Protein AF-0000000084979112 (afdb_homodimer)

Nearest PDB structures (foldseek):
  5its-assembly2_C  TM=9.505E-01  e=2.080E-19  Corynebacterium glutamicum ATCC 13032
  5zbk-assembly1_A-2  TM=9.595E-01  e=9.771E-19  Pseudomonas aeruginosa PAO1
  5zbj-assembly1_A-2  TM=9.659E-01  e=7.687E-18  Pseudomonas aeruginosa PAO1
  1ydh-assembly1_B  TM=9.372E-01  e=2.616E-17  Arabidopsis thaliana
  3qua-assembly1_B  TM=9.530E-01  e=2.497E-16  Mycolicibacterium smegmatis MC2 155

Organism: Faecalibacterium duncaniae (strain DSM 17677 / JCM 31915 / A2-165) (NCBI:txid411483)

Sequence (358 aa):
MNITVYLGANEGNDPALKQAVQELGRWIGESGNALVYGGSRCGLMGEIAESTLNAGGEVTGVEPEFFVQGELQHEGLTELIVTKDMTERKTKMIALGDAFIAFPGGTGTLEEIAEVMSKVSLRHLDAPCILYNLNGYYDGLKALLGRMIEKGLSSPERQQGIYFVEDLEQIKEILQKSFMNITVYLGANEGNDPALKQAVQELGRWIGESGNALVYGGSRCGLMGEIAESTLNAGGEVTGVEPEFFVQGELQHEGLTELIVTKDMTERKTKMIALGDAFIAFPGGTGTLEEIAEVMSKVSLRHLDAPCILYNLNGYYDGLKALLGRMIEKGLSSPERQQGIYFVEDLEQIKEILQKSF

Secondary structure (DSSP, 8-state):
-EEEEE--SS--S-HHHHHHHHHHHHHHHHTT-EEEE--B-SHHHHHHHHHHHHTT-EEEEEEEHHHHHTT-B-TT-SEEEEESSHHHHHHHHHHH-SEEEE-S--HHHHHHHHHHHHHHHTTS--S-EEEE-GGGTTHHHHHHHHHHHHTTSS-TGGGTTEEEESSHHHHHHHHHHH-/-EEEEE--SS--S-HHHHHHHHHHHHHHHHTT-EEEE--B-SHHHHHHHHHHHHTT-EEEEEEEHHHHHTT-B-TT-SEEEEESSHHHHHHHHHHH-SEEEE-S--HHHHHHHHHHHHHHHTTS--S-EEEE-GGGTTHHHHHHHHHHHHTTSS-TGGGTTEEEESSHHHHHHHHHHH-

InterPro domains:
  IPR005269 Cytokinin riboside 5'-monophosphate phosphoribohydrolase LOG [TIGR00730] (2-177)
  IPR031100 LOG family [PF03641] (45-171)

pLDDT: mean 96.1, std 4.87, range [74.19, 98.94]

Structure (mmCIF, N/CA/C/O backbone):
data_AF-0000000084979112-model_v1
#
loop_
_entity.id
_entity.type
_entity.pdbx_description
1 polymer "Cytokinin riboside 5'-monophosphate phosphoribohydrolase"
#
loop_
_atom_site.group_PDB
_atom_site.id
_atom_site.type_symbol
_atom_site.label_atom_id
_atom_site.label_alt_id
_atom_site.label_comp_id
_atom_site.label_asym_id
_atom_site.label_entity_id
_atom_site.label_seq_id
_atom_site.pdbx_PDB_ins_code
_atom_site.Cartn_x
_atom_site.Cartn_y
_atom_site.Cartn_z
_atom_site.occupancy
_atom_site.B_iso_or_equiv
_atom_site.auth_seq_id
_atom_site.auth_comp_id
_atom_site.auth_asym_id
_atom_site.auth_atom_id
_atom_site.pdbx_PDB_model_num
ATOM 1 N N . MET A 1 1 ? -13.961 15.344 15.141 1 96.25 1 MET A N 1
ATOM 2 C CA . MET A 1 1 ? -13.531 14 14.781 1 96.25 1 MET A CA 1
ATOM 3 C C . MET A 1 1 ? -12.016 13.93 14.633 1 96.25 1 MET A C 1
ATOM 5 O O . MET A 1 1 ? -11.352 14.961 14.492 1 96.25 1 MET A O 1
ATOM 9 N N . ASN A 1 2 ? -11.391 12.688 14.672 1 98.5 2 ASN A N 1
ATOM 10 C CA . ASN A 1 2 ? -9.969 12.469 14.406 1 98.5 2 ASN A CA 1
ATOM 11 C C . ASN A 1 2 ? -9.719 12.195 12.93 1 98.5 2 ASN A C 1
ATOM 13 O O . ASN A 1 2 ? -10.172 11.188 12.391 1 98.5 2 ASN A O 1
ATOM 17 N N . ILE A 1 3 ? -8.969 13.102 12.344 1 98.81 3 ILE A N 1
ATOM 18 C CA . ILE A 1 3 ? -8.625 12.969 10.93 1 98.81 3 ILE A CA 1
ATOM 19 C C . ILE A 1 3 ? -7.176 12.492 10.797 1 98.81 3 ILE A C 1
ATOM 21 O O . ILE A 1 3 ? -6.246 13.219 11.164 1 98.81 3 ILE A O 1
ATOM 25 N N . THR A 1 4 ? -7.012 11.266 10.32 1 98.94 4 THR A N 1
ATOM 26 C CA . THR A 1 4 ? -5.68 10.727 10.086 1 98.94 4 THR A CA 1
ATOM 27 C C . THR A 1 4 ? -5.156 11.148 8.719 1 98.94 4 THR A C 1
ATOM 29 O O . THR A 1 4 ? -5.82 10.93 7.699 1 98.94 4 THR A O 1
ATOM 32 N N . VAL A 1 5 ? -4.016 11.773 8.727 1 98.94 5 VAL A N 1
ATOM 33 C CA . VAL A 1 5 ? -3.428 12.219 7.473 1 98.94 5 VAL A CA 1
ATOM 34 C C . VAL A 1 5 ? -2.072 11.547 7.266 1 98.94 5 VAL A C 1
ATOM 36 O O . VAL A 1 5 ? -1.201 11.617 8.133 1 98.94 5 VAL A O 1
ATOM 39 N N . TYR A 1 6 ? -1.934 10.891 6.148 1 98.75 6 TYR A N 1
ATOM 40 C CA . TYR A 1 6 ? -0.668 10.336 5.68 1 98.75 6 TYR A CA 1
ATOM 41 C C . TYR A 1 6 ? -0.006 11.266 4.668 1 98.75 6 TYR A C 1
ATOM 43 O O . TYR A 1 6 ? -0.651 11.719 3.723 1 98.75 6 TYR A O 1
ATOM 51 N N . LEU A 1 7 ? 1.248 11.516 4.867 1 97.94 7 LEU A N 1
ATOM 52 C CA . LEU A 1 7 ? 1.929 12.445 3.965 1 97.94 7 LEU A CA 1
ATOM 53 C C . LEU A 1 7 ? 3.443 12.289 4.07 1 97.94 7 LEU A C 1
ATOM 55 O O . LEU A 1 7 ? 3.939 11.602 4.965 1 97.94 7 LEU A O 1
ATOM 59 N N . GLY A 1 8 ? 4.117 12.914 3.166 1 92.5 8 GLY A N 1
ATOM 60 C CA . GLY A 1 8 ? 5.551 12.742 3.027 1 92.5 8 GLY A CA 1
ATOM 61 C C . GLY A 1 8 ? 6.344 13.375 4.156 1 92.5 8 GLY A C 1
ATOM 62 O O . GLY A 1 8 ? 5.934 14.391 4.711 1 92.5 8 GLY A O 1
ATOM 63 N N . ALA A 1 9 ? 7.523 12.766 4.383 1 89.44 9 ALA A N 1
ATOM 64 C CA . ALA A 1 9 ? 8.453 13.305 5.363 1 89.44 9 ALA A CA 1
ATOM 65 C C . ALA A 1 9 ? 9.281 14.438 4.766 1 89.44 9 ALA A C 1
ATOM 67 O O . ALA A 1 9 ? 9.93 15.195 5.496 1 89.44 9 ALA A O 1
ATOM 68 N N . ASN A 1 10 ? 9.227 14.562 3.463 1 92.75 10 ASN A N 1
ATOM 69 C CA . ASN A 1 10 ? 9.922 15.625 2.742 1 92.75 10 ASN A CA 1
ATOM 70 C C . ASN A 1 10 ? 8.961 16.734 2.318 1 92.75 10 ASN A C 1
ATOM 72 O O . ASN A 1 10 ? 7.77 16.484 2.137 1 92.75 10 ASN A O 1
ATOM 76 N N . GLU A 1 11 ? 9.555 17.922 2.09 1 94.75 11 GLU A N 1
ATOM 77 C CA . GLU A 1 11 ? 8.727 19.062 1.693 1 94.75 11 GLU A CA 1
ATOM 78 C C . GLU A 1 11 ? 8.367 18.984 0.212 1 94.75 11 GLU A C 1
ATOM 80 O O . GLU A 1 11 ? 7.391 19.609 -0.224 1 94.75 11 GLU A O 1
ATOM 85 N N . GLY A 1 12 ? 9.086 18.188 -0.488 1 95.81 12 GLY A N 1
ATOM 86 C CA . GLY A 1 12 ? 8.953 18.203 -1.936 1 95.81 12 GLY A CA 1
ATOM 87 C C . GLY A 1 12 ? 9.516 19.453 -2.578 1 95.81 12 GLY A C 1
ATOM 88 O O . GLY A 1 12 ? 10.367 20.125 -1.991 1 95.81 12 GLY A O 1
ATOM 89 N N . ASN A 1 13 ? 9.234 19.656 -3.869 1 96.69 13 ASN A N 1
ATOM 90 C CA . ASN A 1 13 ? 9.812 20.781 -4.582 1 96.69 13 ASN A CA 1
ATOM 91 C C . ASN A 1 13 ? 8.734 21.656 -5.227 1 96.69 13 ASN A C 1
ATOM 93 O O . ASN A 1 13 ? 9.031 22.516 -6.059 1 96.69 13 ASN A O 1
ATOM 97 N N . ASP A 1 14 ? 7.488 21.406 -4.938 1 95.12 14 ASP A N 1
ATOM 98 C CA . ASP A 1 14 ? 6.336 22.156 -5.422 1 95.12 14 ASP A CA 1
ATOM 99 C C . ASP A 1 14 ? 5.738 23.031 -4.316 1 95.12 14 ASP A C 1
ATOM 101 O O . ASP A 1 14 ? 5.199 22.5 -3.34 1 95.12 14 ASP A O 1
ATOM 105 N N . PRO A 1 15 ? 5.789 24.328 -4.441 1 96.06 15 PRO A N 1
ATOM 106 C CA . PRO A 1 15 ? 5.254 25.219 -3.398 1 96.06 15 PRO A CA 1
ATOM 107 C C . PRO A 1 15 ? 3.773 24.969 -3.125 1 96.06 15 PRO A C 1
ATOM 109 O O . PRO A 1 15 ? 3.293 25.25 -2.021 1 96.06 15 PRO A O 1
ATOM 112 N N . ALA A 1 16 ? 3.117 24.438 -4.078 1 97.31 16 ALA A N 1
ATOM 113 C CA . ALA A 1 16 ? 1.694 24.156 -3.908 1 97.31 16 ALA A CA 1
ATOM 114 C C . ALA A 1 16 ? 1.471 23.109 -2.812 1 97.31 16 ALA A C 1
ATOM 116 O O . ALA A 1 16 ? 0.433 23.125 -2.146 1 97.31 16 ALA A O 1
ATOM 117 N N . LEU A 1 17 ? 2.436 22.25 -2.598 1 97.88 17 LEU A N 1
ATOM 118 C CA . LEU A 1 17 ? 2.326 21.234 -1.558 1 97.88 17 LEU A CA 1
ATOM 119 C C . LEU A 1 17 ? 2.262 21.875 -0.176 1 97.88 17 LEU A C 1
ATOM 121 O O . LEU A 1 17 ? 1.365 21.578 0.614 1 97.88 17 LEU A O 1
ATOM 125 N N . LYS A 1 18 ? 3.162 22.734 0.047 1 97.38 18 LYS A N 1
ATOM 126 C CA . LYS A 1 18 ? 3.221 23.406 1.344 1 97.38 18 LYS A CA 1
ATOM 127 C C . LYS A 1 18 ? 1.953 24.219 1.603 1 97.38 18 LYS A C 1
ATOM 129 O O . LYS A 1 18 ? 1.372 24.141 2.686 1 97.38 18 LYS A O 1
ATOM 134 N N . GLN A 1 19 ? 1.536 24.938 0.626 1 98.12 19 GLN A N 1
ATOM 135 C CA . GLN A 1 19 ? 0.349 25.781 0.775 1 98.12 19 GLN A CA 1
ATOM 136 C C . GLN A 1 19 ? -0.886 24.938 1.067 1 98.12 19 GLN A C 1
ATOM 138 O O . GLN A 1 19 ? -1.649 25.234 1.987 1 98.12 19 GLN A O 1
ATOM 143 N N . ALA A 1 20 ? -1.053 23.891 0.328 1 98.5 20 ALA A N 1
ATOM 144 C CA . ALA A 1 20 ? -2.238 23.047 0.452 1 98.5 20 ALA A CA 1
ATOM 145 C C . ALA A 1 20 ? -2.26 22.328 1.797 1 98.5 20 ALA A C 1
ATOM 147 O O . ALA A 1 20 ? -3.316 22.188 2.418 1 98.5 20 ALA A O 1
ATOM 148 N N . VAL A 1 21 ? -1.102 21.859 2.244 1 98.5 21 VAL A N 1
ATOM 149 C CA . VAL A 1 21 ? -1.071 21.094 3.488 1 98.5 21 VAL A CA 1
ATOM 150 C C . VAL A 1 21 ? -1.309 22.031 4.672 1 98.5 21 VAL A C 1
ATOM 152 O O . VAL A 1 21 ? -1.935 21.641 5.664 1 98.5 21 VAL A O 1
ATOM 155 N N . GLN A 1 22 ? -0.819 23.25 4.574 1 98.62 22 GLN A N 1
ATOM 156 C CA . GLN A 1 22 ? -1.085 24.25 5.609 1 98.62 22 GLN A CA 1
ATOM 157 C C . GLN A 1 22 ? -2.57 24.594 5.672 1 98.62 22 GLN A C 1
ATOM 159 O O . GLN A 1 22 ? -3.137 24.719 6.758 1 98.62 22 GLN A O 1
ATOM 164 N N . GLU A 1 23 ? -3.148 24.719 4.52 1 98.81 23 GLU A N 1
ATOM 165 C CA . GLU A 1 23 ? -4.586 24.969 4.453 1 98.81 23 GLU A CA 1
ATOM 166 C C . GLU A 1 23 ? -5.379 23.828 5.082 1 98.81 23 GLU A C 1
ATOM 168 O O . GLU A 1 23 ? -6.34 24.078 5.82 1 98.81 23 GLU A O 1
ATOM 173 N N . LEU A 1 24 ? -5.031 22.641 4.777 1 98.75 24 LEU A N 1
ATOM 174 C CA . LEU A 1 24 ? -5.688 21.484 5.355 1 98.75 24 LEU A CA 1
ATOM 175 C C . LEU A 1 24 ? -5.555 21.469 6.871 1 98.75 24 LEU A C 1
ATOM 177 O O . LEU A 1 24 ? -6.539 21.281 7.586 1 98.75 24 LEU A O 1
ATOM 181 N N . GLY A 1 25 ? -4.305 21.672 7.352 1 98.81 25 GLY A N 1
ATOM 182 C CA . GLY A 1 25 ? -4.07 21.719 8.789 1 98.81 25 GLY A CA 1
ATOM 183 C C . GLY A 1 25 ? -4.875 22.797 9.484 1 98.81 25 GLY A C 1
ATOM 184 O O . GLY A 1 25 ? -5.48 22.547 10.531 1 98.81 25 GLY A O 1
ATOM 185 N N . ARG A 1 26 ? -4.84 24 8.883 1 98.81 26 ARG A N 1
ATOM 186 C CA . ARG A 1 26 ? -5.602 25.109 9.438 1 98.81 26 ARG A CA 1
ATOM 187 C C . ARG A 1 26 ? -7.082 24.766 9.547 1 98.81 26 ARG A C 1
ATOM 189 O O . ARG A 1 26 ? -7.711 25.016 10.578 1 98.81 26 ARG A O 1
ATOM 196 N N . TRP A 1 27 ? -7.625 24.188 8.508 1 98.81 27 TRP A N 1
ATOM 197 C CA . TRP A 1 27 ? -9.039 23.828 8.516 1 98.81 27 TRP A CA 1
ATOM 198 C C . TRP A 1 27 ? -9.328 22.781 9.594 1 98.81 27 TRP A C 1
ATOM 200 O O . TRP A 1 27 ? -10.344 22.875 10.289 1 98.81 27 TRP A O 1
ATOM 210 N N . ILE A 1 28 ? -8.469 21.766 9.758 1 98.69 28 ILE A N 1
ATOM 211 C CA . ILE A 1 28 ? -8.664 20.734 10.781 1 98.69 28 ILE A CA 1
ATOM 212 C C . ILE A 1 28 ? -8.773 21.391 12.156 1 98.69 28 ILE A C 1
ATOM 214 O O . ILE A 1 28 ? -9.703 21.109 12.914 1 98.69 28 ILE A O 1
ATOM 218 N N . GLY A 1 29 ? -7.898 22.297 12.445 1 98.38 29 GLY A N 1
ATOM 219 C CA . GLY A 1 29 ? -7.898 22.969 13.734 1 98.38 29 GLY A CA 1
ATOM 220 C C . GLY A 1 29 ? -9.109 23.875 13.938 1 98.38 29 GLY A C 1
ATOM 221 O O . GLY A 1 29 ? -9.789 23.781 14.961 1 98.38 29 GLY A O 1
ATOM 222 N N . GLU A 1 30 ? -9.422 24.641 12.898 1 98.38 30 GLU A N 1
ATOM 223 C CA . GLU A 1 30 ? -10.484 25.625 12.992 1 98.38 30 GLU A CA 1
ATOM 224 C C . GLU A 1 30 ? -11.859 24.969 13.062 1 98.38 30 GLU A C 1
ATOM 226 O O . GLU A 1 30 ? -12.797 25.531 13.633 1 98.38 30 GLU A O 1
ATOM 231 N N . SER A 1 31 ? -11.969 23.828 12.539 1 97.56 31 SER A N 1
ATOM 232 C CA . SER A 1 31 ? -13.266 23.172 12.445 1 97.56 31 SER A CA 1
ATOM 233 C C . SER A 1 31 ? -13.555 22.344 13.695 1 97.56 31 SER A C 1
ATOM 235 O O . SER A 1 31 ? -14.57 21.641 13.766 1 97.56 31 SER A O 1
ATOM 237 N N . GLY A 1 32 ? -12.625 22.344 14.641 1 97 32 GLY A N 1
ATOM 238 C CA . GLY A 1 32 ? -12.82 21.594 15.867 1 97 32 GLY A CA 1
ATOM 239 C C . GLY A 1 32 ? -12.461 20.125 15.734 1 97 32 GLY A C 1
ATOM 240 O O . GLY A 1 32 ? -12.719 19.328 16.641 1 97 32 GLY A O 1
ATOM 241 N N . ASN A 1 33 ? -11.875 19.719 14.602 1 98.19 33 ASN A N 1
ATOM 242 C CA . ASN A 1 33 ? -11.344 18.375 14.406 1 98.19 33 ASN A CA 1
ATOM 243 C C . ASN A 1 33 ? -9.938 18.25 14.969 1 98.19 33 ASN A C 1
ATOM 245 O O . ASN A 1 33 ? -9.312 19.234 15.344 1 98.19 33 ASN A O 1
ATOM 249 N N . ALA A 1 34 ? -9.5 17 15.062 1 98.75 34 ALA A N 1
ATOM 250 C CA . ALA A 1 34 ? -8.148 16.719 15.531 1 98.75 34 ALA A CA 1
ATOM 251 C C . ALA A 1 34 ? -7.336 16 14.453 1 98.75 34 ALA A C 1
ATOM 253 O O . ALA A 1 34 ? -7.891 15.25 13.648 1 98.75 34 ALA A O 1
ATOM 254 N N . LEU A 1 35 ? -6.066 16.281 14.477 1 98.81 35 LEU A N 1
ATOM 255 C CA . LEU A 1 35 ? -5.145 15.641 13.547 1 98.81 35 LEU A CA 1
ATOM 256 C C . LEU A 1 35 ? -4.488 14.414 14.18 1 98.81 35 LEU A C 1
ATOM 258 O O . LEU A 1 35 ? -4.016 14.477 15.312 1 98.81 35 LEU A O 1
ATOM 262 N N . VAL A 1 36 ? -4.477 13.312 13.469 1 98.88 36 VAL A N 1
ATOM 263 C CA . VAL A 1 36 ? -3.621 12.156 13.727 1 98.88 36 VAL A CA 1
ATOM 264 C C . VAL A 1 36 ? -2.631 11.984 12.578 1 98.88 36 VAL A C 1
ATOM 266 O O . VAL A 1 36 ? -3.027 11.945 11.406 1 98.88 36 VAL A O 1
ATOM 269 N N . TYR A 1 37 ? -1.326 11.938 12.859 1 98.38 37 TYR A N 1
ATOM 270 C CA . TYR A 1 37 ? -0.339 11.805 11.789 1 98.38 37 TYR A CA 1
ATOM 271 C C . TYR A 1 37 ? 0.919 11.109 12.297 1 98.38 37 TYR A C 1
ATOM 273 O O . TYR A 1 37 ? 0.946 10.609 13.422 1 98.38 37 TYR A O 1
ATOM 281 N N . GLY A 1 38 ? 1.935 11.086 11.531 1 96.12 38 GLY A N 1
ATOM 282 C CA . GLY A 1 38 ? 3.111 10.281 11.828 1 96.12 38 GLY A CA 1
ATOM 283 C C . GLY A 1 38 ? 4.031 10.922 12.844 1 96.12 38 GLY A C 1
ATOM 284 O O . GLY A 1 38 ? 5.086 10.367 13.172 1 96.12 38 GLY A O 1
ATOM 285 N N . GLY A 1 39 ? 3.826 12.07 13.234 1 95.12 39 GLY A N 1
ATOM 286 C CA . GLY A 1 39 ? 4.422 12.633 14.438 1 95.12 39 GLY A CA 1
ATOM 287 C C . GLY A 1 39 ? 5.688 13.422 14.164 1 95.12 39 GLY A C 1
ATOM 288 O O . GLY A 1 39 ? 6.238 14.055 15.062 1 95.12 39 GLY A O 1
ATOM 289 N N . SER A 1 40 ? 6.16 13.414 12.938 1 92.19 40 SER A N 1
ATOM 290 C CA . SER A 1 40 ? 7.449 14.023 12.648 1 92.19 40 SER A CA 1
ATOM 291 C C . SER A 1 40 ? 7.328 15.539 12.516 1 92.19 40 SER A C 1
ATOM 293 O O . SER A 1 40 ? 6.281 16.047 12.109 1 92.19 40 SER A O 1
ATOM 295 N N . ARG A 1 41 ? 8.453 16.188 12.82 1 92.56 41 ARG A N 1
ATOM 296 C CA . ARG A 1 41 ? 8.531 17.625 12.609 1 92.56 41 ARG A CA 1
ATOM 297 C C . ARG A 1 41 ? 9.023 17.953 11.203 1 92.56 41 ARG A C 1
ATOM 299 O O . ARG A 1 41 ? 9.125 19.125 10.828 1 92.56 41 ARG A O 1
ATOM 306 N N . CYS A 1 42 ? 9.305 16.953 10.469 1 91.31 42 CYS A N 1
ATOM 307 C CA . CYS A 1 42 ? 10.008 17.125 9.203 1 91.31 42 CYS A CA 1
ATOM 308 C C . CYS A 1 42 ? 9.023 17.281 8.055 1 91.31 42 CYS A C 1
ATOM 310 O O . CYS A 1 42 ? 7.969 16.656 8.039 1 91.31 42 CYS A O 1
ATOM 312 N N . GLY A 1 43 ? 9.383 18.172 7.117 1 93.88 43 GLY A N 1
ATOM 313 C CA . GLY A 1 43 ? 8.719 18.234 5.824 1 93.88 43 GLY A CA 1
ATOM 314 C C . GLY A 1 43 ? 7.254 18.594 5.922 1 93.88 43 GLY A C 1
ATOM 315 O O . GLY A 1 43 ? 6.887 19.516 6.652 1 93.88 43 GLY A O 1
ATOM 316 N N . LEU A 1 44 ? 6.469 17.938 5.129 1 97.25 44 LEU A N 1
ATOM 317 C CA . LEU A 1 44 ? 5.035 18.188 5.078 1 97.25 44 LEU A CA 1
ATOM 318 C C . LEU A 1 44 ? 4.363 17.797 6.391 1 97.25 44 LEU A C 1
ATOM 320 O O . LEU A 1 44 ? 3.369 18.391 6.793 1 97.25 44 LEU A O 1
ATOM 324 N N . MET A 1 45 ? 4.961 16.812 7.027 1 97.25 45 MET A N 1
ATOM 325 C CA . MET A 1 45 ? 4.422 16.375 8.312 1 97.25 45 MET A CA 1
ATOM 326 C C . MET A 1 45 ? 4.52 17.484 9.352 1 97.25 45 MET A C 1
ATOM 328 O O . MET A 1 45 ? 3.566 17.734 10.086 1 97.25 45 MET A O 1
ATOM 332 N N . GLY A 1 46 ? 5.66 18.094 9.352 1 96.56 46 GLY A N 1
ATOM 333 C CA . GLY A 1 46 ? 5.797 19.234 10.258 1 96.56 46 GLY A CA 1
ATOM 334 C C . GLY A 1 46 ? 4.84 20.359 9.938 1 96.56 46 GLY A C 1
ATOM 335 O O . GLY A 1 46 ? 4.254 20.969 10.844 1 96.56 46 GLY A O 1
ATOM 336 N N . GLU A 1 47 ? 4.637 20.641 8.695 1 97.38 47 GLU A N 1
ATOM 337 C CA . GLU A 1 47 ? 3.797 21.75 8.234 1 97.38 47 GLU A CA 1
ATOM 338 C C . GLU A 1 47 ? 2.344 21.547 8.656 1 97.38 47 GLU A C 1
ATOM 340 O O . GLU A 1 47 ? 1.688 22.484 9.109 1 97.38 47 GLU A O 1
ATOM 345 N N . ILE A 1 48 ? 1.815 20.344 8.523 1 98.56 48 ILE A N 1
ATOM 346 C CA . ILE A 1 48 ? 0.411 20.125 8.852 1 98.56 48 ILE A CA 1
ATOM 347 C C . ILE A 1 48 ? 0.219 20.188 10.359 1 98.56 48 ILE A C 1
ATOM 349 O O . ILE A 1 48 ? -0.787 20.719 10.844 1 98.56 48 ILE A O 1
ATOM 353 N N . ALA A 1 49 ? 1.18 19.609 11.109 1 98.31 49 ALA A N 1
ATOM 354 C CA . ALA A 1 49 ? 1.086 19.641 12.562 1 98.31 49 ALA A CA 1
ATOM 355 C C . ALA A 1 49 ? 1.087 21.078 13.078 1 98.31 49 ALA A C 1
ATOM 357 O O . ALA A 1 49 ? 0.217 21.453 13.859 1 98.31 49 ALA A O 1
ATOM 358 N N . GLU A 1 50 ? 1.997 21.859 12.57 1 98 50 GLU A N 1
ATOM 359 C CA . GLU A 1 50 ? 2.129 23.25 12.992 1 98 50 GLU A CA 1
ATOM 360 C C . GLU A 1 50 ? 0.885 24.062 12.641 1 98 50 GLU A C 1
ATOM 362 O O . GLU A 1 50 ? 0.384 24.828 13.461 1 98 50 GLU A O 1
ATOM 367 N N . SER A 1 51 ? 0.438 23.875 11.422 1 98.56 51 SER A N 1
ATOM 368 C CA . SER A 1 51 ? -0.735 24.609 10.969 1 98.56 51 SER A CA 1
ATOM 369 C C . SER A 1 51 ? -1.968 24.25 11.789 1 98.56 51 SER A C 1
ATOM 371 O O . SER A 1 51 ? -2.785 25.125 12.109 1 98.56 51 SER A O 1
ATOM 373 N N . THR A 1 52 ? -2.133 22.969 12.117 1 98.75 52 THR A N 1
ATOM 374 C CA . THR A 1 52 ? -3.26 22.516 12.93 1 98.75 52 THR A CA 1
ATOM 375 C C . THR A 1 52 ? -3.18 23.109 14.336 1 98.75 52 THR A C 1
ATOM 377 O O . THR A 1 52 ? -4.168 23.641 14.844 1 98.75 52 THR A O 1
ATOM 380 N N . LEU A 1 53 ? -2.006 23.062 14.977 1 98.5 53 LEU A N 1
ATOM 381 C CA . LEU A 1 53 ? -1.789 23.594 16.328 1 98.5 53 LEU A CA 1
ATOM 382 C C . LEU A 1 53 ? -2.025 25.094 16.375 1 98.5 53 LEU A C 1
ATOM 384 O O . LEU A 1 53 ? -2.717 25.594 17.266 1 98.5 53 LEU A O 1
ATOM 388 N N . ASN A 1 54 ? -1.496 25.781 15.383 1 98.12 54 ASN A N 1
ATOM 389 C CA . ASN A 1 54 ? -1.625 27.219 15.32 1 98.12 54 ASN A CA 1
ATOM 390 C C . ASN A 1 54 ? -3.082 27.656 15.164 1 98.12 54 ASN A C 1
ATOM 392 O O . ASN A 1 54 ? -3.451 28.766 15.547 1 98.12 54 ASN A O 1
ATOM 396 N N . ALA A 1 55 ? -3.9 26.797 14.633 1 98.5 55 ALA A N 1
ATOM 397 C CA . ALA A 1 55 ? -5.32 27.078 14.438 1 98.5 55 ALA A CA 1
ATOM 398 C C . ALA A 1 55 ? -6.129 26.672 15.672 1 98.5 55 ALA A C 1
ATOM 400 O O . ALA A 1 55 ? -7.359 26.766 15.672 1 98.5 55 ALA A O 1
ATOM 401 N N . GLY A 1 56 ? -5.41 26.141 16.688 1 97.69 56 GLY A N 1
ATOM 402 C CA . GLY A 1 56 ? -6.055 25.812 17.953 1 97.69 56 GLY A CA 1
ATOM 403 C C . GLY A 1 56 ? -6.516 24.375 18.031 1 97.69 56 GLY A C 1
ATOM 404 O O . GLY A 1 56 ? -7.266 24 18.953 1 97.69 56 GLY A O 1
ATOM 405 N N . GLY A 1 57 ? -6.082 23.562 17.062 1 98.19 57 GLY A N 1
ATOM 406 C CA . GLY A 1 57 ? -6.504 22.172 17.031 1 98.19 57 GLY A CA 1
ATOM 407 C C . GLY A 1 57 ? -5.613 21.266 17.844 1 98.19 57 GLY A C 1
ATOM 408 O O . GLY A 1 57 ? -4.523 21.656 18.266 1 98.19 57 GLY A O 1
ATOM 409 N N . GLU A 1 58 ? -6.09 20.062 18.109 1 98.69 58 GLU A N 1
ATOM 410 C CA . GLU A 1 58 ? -5.324 19.016 18.781 1 98.69 58 GLU A CA 1
ATOM 411 C C . GLU A 1 58 ? -4.578 18.156 17.766 1 98.69 58 GLU A C 1
ATOM 413 O O . GLU A 1 58 ? -5.094 17.859 16.688 1 98.69 58 GLU A O 1
ATOM 418 N N . VAL A 1 59 ? -3.355 17.75 18.125 1 98.69 59 VAL A N 1
ATOM 419 C CA . VAL A 1 59 ? -2.525 16.953 17.234 1 98.69 59 VAL A CA 1
ATOM 420 C C . VAL A 1 59 ? -1.964 15.75 17.984 1 98.69 59 VAL A C 1
ATOM 422 O O . VAL A 1 59 ? -1.293 15.914 19.016 1 98.69 59 VAL A O 1
ATOM 425 N N . THR A 1 60 ? -2.281 14.562 17.5 1 98.75 60 THR A N 1
ATOM 426 C CA . THR A 1 60 ? -1.683 13.328 17.984 1 98.75 60 THR A CA 1
ATOM 427 C C . THR A 1 60 ? -0.704 12.758 16.953 1 98.75 60 THR A C 1
ATOM 429 O O . THR A 1 60 ? -1.084 12.477 15.82 1 98.75 60 THR A O 1
ATOM 432 N N . GLY A 1 61 ? 0.52 12.68 17.375 1 98.06 61 GLY A N 1
ATOM 433 C CA . GLY A 1 61 ? 1.525 12 16.578 1 98.06 61 GLY A CA 1
ATOM 434 C C . GLY A 1 61 ? 1.731 10.555 17 1 98.06 61 GLY A C 1
ATOM 435 O O . GLY A 1 61 ? 1.688 10.234 18.188 1 98.06 61 GLY A O 1
ATOM 436 N N . VAL A 1 62 ? 1.889 9.688 16.016 1 97.75 62 VAL A N 1
ATOM 437 C CA . VAL A 1 62 ? 2.236 8.289 16.266 1 97.75 62 VAL A CA 1
ATOM 438 C C . VAL A 1 62 ? 3.578 7.969 15.617 1 97.75 62 VAL A C 1
ATOM 440 O O . VAL A 1 62 ? 3.701 7.988 14.391 1 97.75 62 VAL A O 1
ATOM 443 N N . GLU A 1 63 ? 4.539 7.691 16.438 1 94.62 63 GLU A N 1
ATOM 444 C CA . GLU A 1 63 ? 5.895 7.496 15.938 1 94.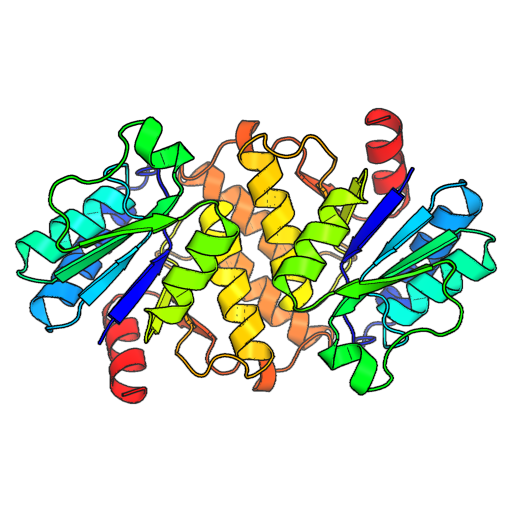62 63 GLU A CA 1
ATOM 445 C C . GLU A 1 63 ? 6.504 6.207 16.484 1 94.62 63 GLU A C 1
ATOM 447 O O . GLU A 1 63 ? 6.352 5.891 17.672 1 94.62 63 GLU A O 1
ATOM 452 N N . PRO A 1 64 ? 7.16 5.469 15.516 1 91.12 64 PRO A N 1
ATOM 453 C CA . PRO A 1 64 ? 7.875 4.309 16.047 1 91.12 64 PRO A CA 1
ATOM 454 C C . PRO A 1 64 ? 9.141 4.695 16.812 1 91.12 64 PRO A C 1
ATOM 456 O O . PRO A 1 64 ? 9.688 5.777 16.609 1 91.12 64 PRO A O 1
ATOM 459 N N . GLU A 1 65 ? 9.648 3.852 17.625 1 89.31 65 GLU A N 1
ATOM 460 C CA . GLU A 1 65 ? 10.781 4.086 18.516 1 89.31 65 GLU A CA 1
ATOM 461 C C . GLU A 1 65 ? 12.008 4.531 17.734 1 89.31 65 GLU A C 1
ATOM 463 O O . GLU A 1 65 ? 12.742 5.426 18.156 1 89.31 65 GLU A O 1
ATOM 468 N N . PHE A 1 66 ? 12.258 3.914 16.594 1 81.94 66 PHE A N 1
ATOM 469 C CA . PHE A 1 66 ? 13.477 4.207 15.852 1 81.94 66 PHE A CA 1
ATOM 470 C C . PHE A 1 66 ? 13.453 5.637 15.32 1 81.94 66 PHE A C 1
ATOM 472 O O . PHE A 1 66 ? 14.508 6.27 15.195 1 81.94 66 PHE A O 1
ATOM 479 N N . PHE A 1 67 ? 12.312 6.227 15.078 1 75.44 67 PHE A N 1
ATOM 480 C CA . PHE A 1 67 ? 12.211 7.609 14.617 1 75.44 67 PHE A CA 1
ATOM 481 C C . PHE A 1 67 ? 12.391 8.578 15.781 1 75.44 67 PHE A C 1
ATOM 483 O O . PHE A 1 67 ? 12.969 9.648 15.617 1 75.44 67 PHE A O 1
ATOM 490 N N . VAL A 1 68 ? 11.961 8.172 16.922 1 76.44 68 VAL A N 1
ATOM 491 C CA . VAL A 1 68 ? 12.117 9.008 18.109 1 76.44 68 VAL A CA 1
ATOM 492 C C . VAL A 1 68 ? 13.594 9.133 18.469 1 76.44 68 VAL A C 1
ATOM 494 O O . VAL A 1 68 ? 14.062 10.227 18.797 1 76.44 68 VAL A O 1
ATOM 497 N N . GLN A 1 69 ? 14.258 8.109 18.25 1 74.44 69 GLN A N 1
ATOM 498 C CA . GLN A 1 69 ? 15.68 8.109 18.562 1 74.44 69 GLN A CA 1
ATOM 499 C C . GLN A 1 69 ? 16.453 9.039 17.625 1 74.44 69 GLN A C 1
ATOM 501 O O . GLN A 1 69 ? 17.469 9.609 18.016 1 74.44 69 GLN A O 1
ATOM 506 N N . GLY A 1 70 ? 15.891 9.305 16.547 1 74.62 70 GLY A N 1
ATOM 507 C CA . GLY A 1 70 ? 16.516 10.211 15.586 1 74.62 70 GLY A CA 1
ATOM 508 C C . GLY A 1 70 ? 16.141 11.664 15.812 1 74.62 70 GLY A C 1
ATOM 509 O O . GLY A 1 70 ? 16.578 12.547 15.07 1 74.62 70 GLY A O 1
ATOM 510 N N . GLU A 1 71 ? 15.32 11.789 16.922 1 74.19 71 GLU A N 1
ATOM 511 C CA . GLU A 1 71 ? 14.891 13.125 17.359 1 74.19 71 GLU A CA 1
ATOM 512 C C . GLU A 1 71 ? 14.141 13.844 16.234 1 74.19 71 GLU A C 1
ATOM 514 O O . GLU A 1 71 ? 14.352 15.039 16.016 1 74.19 71 GLU A O 1
ATOM 519 N N . LEU A 1 72 ? 13.312 13.164 15.562 1 78.69 72 LEU A N 1
ATOM 520 C CA . LEU A 1 72 ? 12.578 13.719 14.438 1 78.69 72 LEU A CA 1
ATOM 521 C C . LEU A 1 72 ? 11.148 14.047 14.828 1 78.69 72 LEU A C 1
ATOM 523 O O . LEU A 1 72 ? 10.391 14.617 14.031 1 78.69 72 LEU A O 1
ATOM 527 N N . GLN A 1 73 ? 10.93 13.797 16.109 1 82.75 73 GLN A N 1
ATOM 528 C CA . GLN A 1 73 ? 9.562 14.023 16.547 1 82.75 73 GLN A CA 1
ATOM 529 C C . GLN A 1 73 ? 9.297 15.516 16.766 1 82.75 73 GLN A C 1
ATOM 531 O O . GLN A 1 73 ? 10.203 16.266 17.156 1 82.75 73 GLN A O 1
ATOM 536 N N . HIS A 1 74 ? 8.039 15.891 16.578 1 84.88 74 HIS A N 1
ATOM 537 C CA . HIS A 1 74 ? 7.57 17.234 16.875 1 84.88 74 HIS A CA 1
ATOM 538 C C . HIS A 1 74 ? 7.344 17.422 18.375 1 84.88 74 HIS A C 1
ATOM 540 O O . HIS A 1 74 ? 6.586 16.656 18.984 1 84.88 74 HIS A O 1
ATOM 546 N N . GLU A 1 75 ? 7.922 18.391 19.031 1 85.88 75 GLU A N 1
ATOM 547 C CA . GLU A 1 75 ? 7.898 18.578 20.469 1 85.88 75 GLU A CA 1
ATOM 548 C C . GLU A 1 75 ? 6.652 19.328 20.922 1 85.88 75 GLU A C 1
ATOM 550 O O . GLU A 1 75 ? 6.312 19.344 22.094 1 85.88 75 GLU A O 1
ATOM 555 N N . GLY A 1 76 ? 5.832 19.828 20.062 1 91.06 76 GLY A N 1
ATOM 556 C CA . GLY A 1 76 ? 4.699 20.656 20.438 1 91.06 76 GLY A CA 1
ATOM 557 C C . GLY A 1 76 ? 3.363 19.969 20.234 1 91.06 76 GLY A C 1
ATOM 558 O O . GLY A 1 76 ? 2.312 20.609 20.312 1 91.06 76 GLY A O 1
ATOM 559 N N . LEU A 1 77 ? 3.41 18.656 20.125 1 95.62 77 LEU A N 1
ATOM 560 C CA . LEU A 1 77 ? 2.174 17.922 19.859 1 95.62 77 LEU A CA 1
ATOM 561 C C . LEU A 1 77 ? 1.312 17.844 21.125 1 95.62 77 LEU A C 1
ATOM 563 O O . LEU A 1 77 ? 1.833 17.859 22.234 1 95.62 77 LEU A O 1
ATOM 567 N N . THR A 1 78 ? 0.028 17.781 20.922 1 97.44 78 THR A N 1
ATOM 568 C CA . THR A 1 78 ? -0.884 17.531 22.031 1 97.44 78 THR A CA 1
ATOM 569 C C . THR A 1 78 ? -0.584 16.203 22.688 1 97.44 78 THR A C 1
ATOM 571 O O . THR A 1 78 ? -0.619 16.078 23.922 1 97.44 78 THR A O 1
ATOM 574 N N . GLU A 1 79 ? -0.374 15.188 21.875 1 97.62 79 GLU A N 1
ATOM 575 C CA . GLU A 1 79 ? -0.012 13.852 22.328 1 97.62 79 GLU A CA 1
ATOM 576 C C . GLU A 1 79 ? 0.94 13.172 21.344 1 97.62 79 GLU A C 1
ATOM 578 O O . GLU A 1 79 ? 0.78 13.305 20.125 1 97.62 79 GLU A O 1
ATOM 583 N N . LEU A 1 80 ? 1.91 12.492 21.906 1 96.69 80 LEU A N 1
ATOM 584 C CA . LEU A 1 80 ? 2.795 11.648 21.109 1 96.69 80 LEU A CA 1
ATOM 585 C C . LEU A 1 80 ? 2.727 10.203 21.578 1 96.69 80 LEU A C 1
ATOM 587 O O . LEU A 1 80 ? 3.014 9.906 22.75 1 96.69 80 LEU A O 1
ATOM 591 N N . ILE A 1 81 ? 2.322 9.383 20.734 1 97.44 81 ILE A N 1
ATOM 592 C CA . ILE A 1 81 ? 2.281 7.953 21.016 1 97.44 81 ILE A CA 1
ATOM 593 C C . ILE A 1 81 ? 3.467 7.258 20.344 1 97.44 81 ILE A C 1
ATOM 595 O O . ILE A 1 81 ? 3.639 7.352 19.125 1 97.44 81 ILE A O 1
ATOM 599 N N . VAL A 1 82 ? 4.27 6.594 21.094 1 96 82 VAL A N 1
ATOM 600 C CA . VAL A 1 82 ? 5.434 5.883 20.578 1 96 82 VAL A CA 1
ATOM 601 C C . VAL A 1 82 ? 5.109 4.398 20.422 1 96 82 VAL A C 1
ATOM 603 O O . VAL A 1 82 ? 4.625 3.762 21.359 1 96 82 VAL A O 1
ATOM 606 N N . THR A 1 83 ? 5.312 3.889 19.234 1 95.94 83 THR A N 1
ATOM 607 C CA . THR A 1 83 ? 5.047 2.48 18.953 1 95.94 83 THR A CA 1
ATOM 608 C C . THR A 1 83 ? 6.352 1.709 18.781 1 95.94 83 THR A C 1
ATOM 610 O O . THR A 1 83 ? 7.414 2.309 18.609 1 95.94 83 THR A O 1
ATOM 613 N N . LYS A 1 84 ? 6.293 0.409 18.766 1 93.38 84 LYS A N 1
ATOM 614 C CA . LYS A 1 84 ? 7.477 -0.441 18.656 1 93.38 84 LYS A CA 1
ATOM 615 C C . LYS A 1 84 ? 8.047 -0.424 17.25 1 93.38 84 LYS A C 1
ATOM 617 O O . LYS A 1 84 ? 9.266 -0.473 17.062 1 93.38 84 LYS A O 1
ATOM 622 N N . ASP A 1 85 ? 7.18 -0.431 16.25 1 91.19 85 ASP A N 1
ATOM 623 C CA . ASP A 1 85 ? 7.602 -0.521 14.859 1 91.19 85 ASP A CA 1
ATOM 624 C C . ASP A 1 85 ? 6.562 0.102 13.93 1 91.19 85 ASP A C 1
ATOM 626 O O . ASP A 1 85 ? 5.566 0.664 14.391 1 91.19 85 ASP A O 1
ATOM 630 N N . MET A 1 86 ? 6.863 0.004 12.648 1 91.12 86 MET A N 1
ATOM 631 C CA . MET A 1 86 ? 6.012 0.624 11.641 1 91.12 86 MET A CA 1
ATOM 632 C C . MET A 1 86 ? 4.641 -0.046 11.602 1 91.12 86 MET A C 1
ATOM 634 O O . MET A 1 86 ? 3.635 0.605 11.312 1 91.12 86 MET A O 1
ATOM 638 N N . THR A 1 87 ? 4.605 -1.363 11.867 1 92.25 87 THR A N 1
ATOM 639 C CA . THR A 1 87 ? 3.357 -2.115 11.867 1 92.25 87 THR A CA 1
ATOM 640 C C . THR A 1 87 ? 2.424 -1.618 12.961 1 92.25 87 THR A C 1
ATOM 642 O O . THR A 1 87 ? 1.257 -1.315 12.703 1 92.25 87 THR A O 1
ATOM 645 N N . GLU A 1 88 ? 2.92 -1.498 14.156 1 94.25 88 GLU A N 1
ATOM 646 C CA . GLU A 1 88 ? 2.131 -0.974 15.266 1 94.25 88 GLU A CA 1
ATOM 647 C C . GLU A 1 88 ? 1.729 0.478 15.023 1 94.25 88 GLU A C 1
ATOM 649 O O . GLU A 1 88 ? 0.637 0.898 15.406 1 94.25 88 GLU A O 1
ATOM 654 N N . ARG A 1 89 ? 2.602 1.243 14.406 1 95.62 89 ARG A N 1
ATOM 655 C CA . ARG A 1 89 ? 2.281 2.627 14.07 1 95.62 89 ARG A CA 1
ATOM 656 C C . ARG A 1 89 ? 1.055 2.697 13.164 1 95.62 89 ARG A C 1
ATOM 658 O O . ARG A 1 89 ? 0.11 3.438 13.445 1 95.62 89 ARG A O 1
ATOM 665 N N . LYS A 1 90 ? 1.069 1.932 12.125 1 96.75 90 LYS A N 1
ATOM 666 C CA . LYS A 1 90 ? -0.046 1.953 11.18 1 96.75 90 LYS A CA 1
ATOM 667 C C . LYS A 1 90 ? -1.343 1.511 11.852 1 96.75 90 LYS A C 1
ATOM 669 O O . LYS A 1 90 ? -2.393 2.125 11.656 1 96.75 90 LYS A O 1
ATOM 674 N N . THR A 1 91 ? -1.229 0.493 12.664 1 96.12 91 THR A N 1
ATOM 675 C CA . THR A 1 91 ? -2.395 -0.029 13.367 1 96.12 91 THR A CA 1
ATOM 676 C C . THR A 1 91 ? -2.975 1.023 14.305 1 96.12 91 THR A C 1
ATOM 678 O O . THR A 1 91 ? -4.188 1.234 14.336 1 96.12 91 THR A O 1
ATOM 681 N N . LYS A 1 92 ? -2.113 1.675 15.055 1 97.81 92 LYS A N 1
ATOM 682 C CA . LYS A 1 92 ? -2.535 2.691 16.016 1 97.81 92 LYS A CA 1
ATOM 683 C C . LYS A 1 92 ? -3.174 3.883 15.305 1 97.81 92 LYS A C 1
ATOM 685 O O . LYS A 1 92 ? -4.199 4.402 15.75 1 97.81 92 LYS A O 1
ATOM 690 N N . MET A 1 93 ? -2.623 4.289 14.18 1 98.5 93 MET A N 1
ATOM 691 C CA . MET A 1 93 ? -3.143 5.434 13.438 1 98.5 93 MET A CA 1
ATOM 692 C C . MET A 1 93 ? -4.527 5.133 12.875 1 98.5 93 MET A C 1
ATOM 694 O O . MET A 1 93 ? -5.398 6.008 12.859 1 98.5 93 MET A O 1
ATOM 698 N N . ILE A 1 94 ? -4.73 3.902 12.445 1 98.31 94 ILE A N 1
ATOM 699 C CA . ILE A 1 94 ? -6.039 3.506 11.938 1 98.31 94 ILE A CA 1
ATOM 700 C C . ILE A 1 94 ? -7.043 3.465 13.094 1 98.31 94 ILE A C 1
ATOM 702 O O . ILE A 1 94 ? -8.172 3.936 12.953 1 98.31 94 ILE A O 1
ATOM 706 N N . ALA A 1 95 ? -6.594 2.943 14.266 1 97.94 95 ALA A N 1
ATOM 707 C CA . ALA A 1 95 ? -7.473 2.807 15.43 1 97.94 95 ALA A CA 1
ATOM 708 C C . ALA A 1 95 ? -7.941 4.172 15.922 1 97.94 95 ALA A C 1
ATOM 710 O O . ALA A 1 95 ? -9.062 4.305 16.422 1 97.94 95 ALA A O 1
ATOM 711 N N . LEU A 1 96 ? -7.152 5.188 15.734 1 98.38 96 LEU A N 1
ATOM 712 C CA . LEU A 1 96 ? -7.445 6.516 16.25 1 98.38 96 LEU A CA 1
ATOM 713 C C . LEU A 1 96 ? -8.312 7.305 15.281 1 98.38 96 LEU A C 1
ATOM 715 O O . LEU A 1 96 ? -8.977 8.273 15.672 1 98.38 96 LEU A O 1
ATOM 719 N N . GLY A 1 97 ? -8.344 6.949 14.008 1 98.56 97 GLY A N 1
ATOM 720 C CA . GLY A 1 97 ? -8.875 7.797 12.953 1 98.56 97 GLY A CA 1
ATOM 721 C C . GLY A 1 97 ? -10.352 7.57 12.695 1 98.56 97 GLY A C 1
ATOM 722 O O . GLY A 1 97 ? -10.828 6.434 12.734 1 98.56 97 GLY A O 1
ATOM 723 N N . ASP A 1 98 ? -11.07 8.617 12.43 1 98.38 98 ASP A N 1
ATOM 724 C CA . ASP A 1 98 ? -12.453 8.555 11.961 1 98.38 98 ASP A CA 1
ATOM 725 C C . ASP A 1 98 ? -12.523 8.703 10.445 1 98.38 98 ASP A C 1
ATOM 727 O O . ASP A 1 98 ? -13.5 8.281 9.82 1 98.38 98 ASP A O 1
ATOM 731 N N . ALA A 1 99 ? -11.547 9.367 9.891 1 98.75 99 ALA A N 1
ATOM 732 C CA . ALA A 1 99 ? -11.359 9.594 8.461 1 98.75 99 ALA A CA 1
ATOM 733 C C . ALA A 1 99 ? -9.883 9.562 8.086 1 98.75 99 ALA A C 1
ATOM 735 O O . ALA A 1 99 ? -9.016 9.883 8.906 1 98.75 99 ALA A O 1
ATOM 736 N N . PHE A 1 100 ? -9.609 9.211 6.879 1 98.94 100 PHE A N 1
ATOM 737 C CA . PHE A 1 100 ? -8.227 9.008 6.445 1 98.94 100 PHE A CA 1
ATOM 738 C C . PHE A 1 100 ? -7.949 9.766 5.152 1 98.94 100 PHE A C 1
ATOM 740 O O . PHE A 1 100 ? -8.688 9.625 4.176 1 98.94 100 PHE A O 1
ATOM 747 N N . ILE A 1 101 ? -6.918 10.562 5.191 1 98.94 101 ILE A N 1
ATOM 748 C CA . ILE A 1 101 ? -6.527 11.359 4.027 1 98.94 101 ILE A CA 1
ATOM 749 C C . ILE A 1 101 ? -5.086 11.039 3.646 1 98.94 101 ILE A C 1
ATOM 751 O O . ILE A 1 101 ? -4.191 11.062 4.5 1 98.94 101 ILE A O 1
ATOM 755 N N . ALA A 1 102 ? -4.883 10.711 2.432 1 98.94 102 ALA A N 1
ATOM 756 C CA . ALA A 1 102 ? -3.525 10.695 1.893 1 98.94 102 ALA A CA 1
ATOM 757 C C . ALA A 1 102 ? -3.209 12 1.163 1 98.94 102 ALA A C 1
ATOM 759 O O . ALA A 1 102 ? -3.781 12.281 0.108 1 98.94 102 ALA A O 1
ATOM 760 N N . PHE A 1 103 ? -2.406 12.781 1.744 1 98.88 103 PHE A N 1
ATOM 761 C CA . PHE A 1 103 ? -1.775 13.898 1.057 1 98.88 103 PHE A CA 1
ATOM 762 C C . PHE A 1 103 ? -0.568 13.43 0.252 1 98.88 103 PHE A C 1
ATOM 764 O O . PHE A 1 103 ? -0.057 12.328 0.473 1 98.88 103 PHE A O 1
ATOM 771 N N . PRO A 1 104 ? -0.135 14.188 -0.801 1 98.5 104 PRO A N 1
ATOM 772 C CA . PRO A 1 104 ? 1.012 13.75 -1.602 1 98.5 104 PRO A CA 1
ATOM 773 C C . PRO A 1 104 ? 2.195 13.305 -0.745 1 98.5 104 PRO A C 1
ATOM 775 O O . PRO A 1 104 ? 2.529 13.961 0.243 1 98.5 104 PRO A O 1
ATOM 778 N N . GLY A 1 105 ? 2.818 12.188 -1.093 1 98.12 105 GLY A N 1
ATOM 779 C CA . GLY A 1 105 ? 3.941 11.602 -0.38 1 98.12 105 GLY A CA 1
ATOM 780 C C . GLY A 1 105 ? 4.68 10.555 -1.19 1 98.12 105 GLY A C 1
ATOM 781 O O . GLY A 1 105 ? 4.559 10.508 -2.418 1 98.12 105 GLY A O 1
ATOM 782 N N . GLY A 1 106 ? 5.559 9.82 -0.519 1 97.69 106 GLY A N 1
ATOM 783 C CA . GLY A 1 106 ? 6.34 8.781 -1.171 1 97.69 106 GLY A CA 1
ATOM 784 C C . GLY A 1 106 ? 5.75 7.398 -1.005 1 97.69 106 GLY A C 1
ATOM 785 O O . GLY A 1 106 ? 4.531 7.25 -0.867 1 97.69 106 GLY A O 1
ATOM 786 N N . THR A 1 107 ? 6.621 6.398 -0.989 1 97.88 107 THR A N 1
ATOM 787 C CA . THR A 1 107 ? 6.18 5.012 -0.914 1 97.88 107 THR A CA 1
ATOM 788 C C . THR A 1 107 ? 5.629 4.691 0.473 1 97.88 107 THR A C 1
ATOM 790 O O . THR A 1 107 ? 4.75 3.842 0.616 1 97.88 107 THR A O 1
ATOM 793 N N . GLY A 1 108 ? 6.109 5.387 1.484 1 96.69 108 GLY A N 1
ATOM 794 C CA . GLY A 1 108 ? 5.539 5.215 2.812 1 96.69 108 GLY A CA 1
ATOM 795 C C . GLY A 1 108 ? 4.086 5.645 2.896 1 96.69 108 GLY A C 1
ATOM 796 O O . GLY A 1 108 ? 3.256 4.934 3.471 1 96.69 108 GLY A O 1
ATOM 797 N N . THR A 1 109 ? 3.781 6.766 2.311 1 98.38 109 THR A N 1
ATOM 798 C CA . THR A 1 109 ? 2.406 7.258 2.26 1 98.38 109 THR A CA 1
ATOM 799 C C . THR A 1 109 ? 1.521 6.297 1.471 1 98.38 109 THR A C 1
ATOM 801 O O . THR A 1 109 ? 0.406 5.984 1.895 1 98.38 109 THR A O 1
ATOM 804 N N . LEU A 1 110 ? 2.059 5.82 0.385 1 98.69 110 LEU A N 1
ATOM 805 C CA . LEU A 1 110 ? 1.331 4.844 -0.418 1 98.69 110 LEU A CA 1
ATOM 806 C C . LEU A 1 110 ? 1.022 3.592 0.397 1 98.69 110 LEU A C 1
ATOM 808 O O . LEU A 1 110 ? -0.096 3.076 0.35 1 98.69 110 LEU A O 1
ATOM 812 N N . GLU A 1 111 ? 2.02 3.104 1.084 1 98.25 111 GLU A N 1
ATOM 813 C CA . GLU A 1 111 ? 1.831 1.928 1.929 1 98.25 111 GLU A CA 1
ATOM 814 C C . GLU A 1 111 ? 0.712 2.15 2.943 1 98.25 111 GLU A C 1
ATOM 816 O O . GLU A 1 111 ? -0.172 1.306 3.096 1 98.25 111 GLU A O 1
ATOM 821 N N . GLU A 1 112 ? 0.717 3.275 3.615 1 98.31 112 GLU A N 1
ATOM 822 C CA . GLU A 1 112 ? -0.246 3.578 4.668 1 98.31 112 GLU A CA 1
ATOM 823 C C . GLU A 1 112 ? -1.664 3.67 4.113 1 98.31 112 GLU A C 1
ATOM 825 O O . GLU A 1 112 ? -2.58 3.023 4.625 1 98.31 112 GLU A O 1
ATOM 830 N N . ILE A 1 113 ? -1.831 4.375 2.998 1 98.81 113 ILE A N 1
ATOM 831 C CA . ILE A 1 113 ? -3.186 4.586 2.498 1 98.81 113 ILE A CA 1
ATOM 832 C C . ILE A 1 113 ? -3.691 3.311 1.823 1 98.81 113 ILE A C 1
ATOM 834 O O . ILE A 1 113 ? -4.887 3.02 1.853 1 98.81 113 ILE A O 1
ATOM 838 N N . ALA A 1 114 ? -2.764 2.543 1.217 1 98.69 114 ALA A N 1
ATOM 839 C CA . ALA A 1 114 ? -3.168 1.283 0.599 1 98.69 114 ALA A CA 1
ATOM 840 C C . ALA A 1 114 ? -3.758 0.329 1.634 1 98.69 114 ALA A C 1
ATOM 842 O O . ALA A 1 114 ? -4.68 -0.431 1.331 1 98.69 114 ALA A O 1
ATOM 843 N N . GLU A 1 115 ? -3.225 0.363 2.848 1 98.12 115 GLU A N 1
ATOM 844 C CA . GLU A 1 115 ? -3.801 -0.461 3.906 1 98.12 115 GLU A CA 1
ATOM 845 C C . GLU A 1 115 ? -5.23 -0.03 4.223 1 98.12 115 GLU A C 1
ATOM 847 O O . GLU A 1 115 ? -6.113 -0.871 4.398 1 98.12 115 GLU A O 1
ATOM 852 N N . VAL A 1 116 ? -5.473 1.208 4.27 1 98.56 116 VAL A N 1
ATOM 853 C CA . VAL A 1 116 ? -6.812 1.727 4.52 1 98.56 116 VAL A CA 1
ATOM 854 C C . VAL A 1 116 ? -7.742 1.326 3.375 1 98.56 116 VAL A C 1
ATOM 856 O O . VAL A 1 116 ? -8.859 0.855 3.609 1 98.56 116 VAL A O 1
ATOM 859 N N . MET A 1 117 ? -7.254 1.48 2.16 1 98.56 117 MET A N 1
ATOM 860 C CA . MET A 1 117 ? -8.055 1.104 0.998 1 98.56 117 MET A CA 1
ATOM 861 C C . MET A 1 117 ? -8.453 -0.368 1.064 1 98.56 117 MET A C 1
ATOM 863 O O . MET A 1 117 ? -9.594 -0.721 0.773 1 98.56 117 MET A O 1
ATOM 867 N N . SER A 1 118 ? -7.445 -1.165 1.397 1 97.06 118 SER A N 1
ATOM 868 C CA . SER A 1 118 ? -7.711 -2.596 1.5 1 97.06 118 SER A CA 1
ATOM 869 C C . SER A 1 118 ? -8.766 -2.889 2.562 1 97.06 118 SER A C 1
ATOM 871 O O . SER A 1 118 ? -9.695 -3.664 2.326 1 97.06 118 SER A O 1
ATOM 873 N N . LYS A 1 119 ? -8.68 -2.264 3.707 1 96.75 119 LYS A N 1
ATOM 874 C CA . LYS A 1 119 ? -9.633 -2.473 4.797 1 96.75 119 LYS A CA 1
ATOM 875 C C . LYS A 1 119 ? -11.023 -1.986 4.414 1 96.75 119 LYS A C 1
ATOM 877 O O . LYS A 1 119 ? -12.023 -2.613 4.766 1 96.75 119 LYS A O 1
ATOM 882 N N . VAL A 1 120 ? -11.086 -0.884 3.705 1 97.12 120 VAL A N 1
ATOM 883 C CA . VAL A 1 120 ? -12.359 -0.364 3.223 1 97.12 120 VAL A CA 1
ATOM 884 C C . VAL A 1 120 ? -12.969 -1.342 2.221 1 97.12 120 VAL A C 1
ATOM 886 O O . VAL A 1 120 ? -14.148 -1.675 2.311 1 97.12 120 VAL A O 1
ATOM 889 N N . SER A 1 121 ? -12.148 -1.854 1.314 1 95.81 121 SER A N 1
ATOM 890 C CA . SER A 1 121 ? -12.609 -2.768 0.273 1 95.81 121 SER A CA 1
ATOM 891 C C . SER A 1 121 ? -13.133 -4.07 0.87 1 95.81 121 SER A C 1
ATOM 893 O O . SER A 1 121 ? -14.062 -4.676 0.336 1 95.81 121 SER A O 1
ATOM 895 N N . LEU A 1 122 ? -12.531 -4.473 1.983 1 90.88 122 LEU A N 1
ATOM 896 C CA . LEU A 1 122 ? -12.922 -5.719 2.643 1 90.88 122 LEU A CA 1
ATOM 897 C C . LEU A 1 122 ? -14.023 -5.473 3.662 1 90.88 122 LEU A C 1
ATOM 899 O O . LEU A 1 122 ? -14.453 -6.398 4.355 1 90.88 122 LEU A O 1
ATOM 903 N N . ARG A 1 123 ? -14.484 -4.23 3.838 1 93.06 123 ARG A N 1
ATOM 904 C CA . ARG A 1 123 ? -15.516 -3.799 4.777 1 93.06 123 ARG A CA 1
ATOM 905 C C . ARG A 1 123 ? -15.07 -4.016 6.219 1 93.06 123 ARG A C 1
ATOM 907 O O . ARG A 1 123 ? -15.891 -4.312 7.09 1 93.06 123 ARG A O 1
ATOM 914 N N . HIS A 1 124 ? -13.727 -3.959 6.469 1 92.62 124 HIS A N 1
ATOM 915 C CA . HIS A 1 124 ? -13.172 -4.02 7.812 1 92.62 124 HIS A CA 1
ATOM 916 C C . HIS A 1 124 ? -13.062 -2.627 8.43 1 92.62 124 HIS A C 1
ATOM 918 O O . HIS A 1 124 ? -12.867 -2.492 9.641 1 92.62 124 HIS A O 1
ATOM 924 N N . LEU A 1 125 ? -13.188 -1.64 7.609 1 95.81 125 LEU A N 1
ATOM 925 C CA . LEU A 1 125 ? -13.164 -0.239 8.016 1 95.81 125 LEU A CA 1
ATOM 926 C C . LEU A 1 125 ? -14.25 0.556 7.305 1 95.81 125 LEU A C 1
ATOM 928 O O . LEU A 1 125 ? -14.289 0.597 6.07 1 95.81 125 LEU A O 1
ATOM 932 N N . ASP A 1 126 ? -15.164 1.036 8.141 1 95.62 126 ASP A N 1
ATOM 933 C CA . ASP A 1 126 ? -16.219 1.891 7.613 1 95.62 126 ASP A CA 1
ATOM 934 C C . ASP A 1 126 ? -15.914 3.365 7.863 1 95.62 126 ASP A C 1
ATOM 936 O O . ASP A 1 126 ? -16.453 3.971 8.789 1 95.62 126 ASP A O 1
ATOM 940 N N . ALA A 1 127 ? -15.055 3.963 7.125 1 97.56 127 ALA A N 1
ATOM 941 C CA . ALA A 1 127 ? -14.578 5.34 7.219 1 97.56 127 ALA A CA 1
ATOM 942 C C . ALA A 1 127 ? -14.148 5.867 5.852 1 97.56 127 ALA A C 1
ATOM 944 O O . ALA A 1 127 ? -13.688 5.105 5.004 1 97.56 127 ALA A O 1
ATOM 945 N N . PRO A 1 128 ? -14.32 7.16 5.609 1 98.44 128 PRO A N 1
ATOM 946 C CA . PRO A 1 128 ? -13.883 7.703 4.32 1 98.44 128 PRO A CA 1
ATOM 947 C C . PRO A 1 128 ? -12.375 7.625 4.129 1 98.44 128 PRO A C 1
ATOM 949 O O . PRO A 1 128 ? -11.609 8.008 5.02 1 98.44 128 PRO A O 1
ATOM 952 N N . CYS A 1 129 ? -12 7.066 3.051 1 98.81 129 CYS A N 1
ATOM 953 C CA . CYS A 1 129 ? -10.625 7.031 2.568 1 98.81 129 CYS A CA 1
ATOM 954 C C . CYS A 1 129 ? -10.422 8.023 1.43 1 98.81 129 CYS A C 1
ATOM 956 O O . CYS A 1 129 ? -10.914 7.809 0.32 1 98.81 129 CYS A O 1
ATOM 958 N N . ILE A 1 130 ? -9.695 9.07 1.718 1 98.88 130 ILE A N 1
ATOM 959 C CA . ILE A 1 130 ? -9.656 10.203 0.8 1 98.88 130 ILE A CA 1
ATOM 960 C C . ILE A 1 130 ? -8.234 10.406 0.285 1 98.88 130 ILE A C 1
ATOM 962 O O . ILE A 1 130 ? -7.301 10.547 1.073 1 98.88 130 ILE A O 1
ATOM 966 N N . LEU A 1 131 ? -8.039 10.336 -0.999 1 98.94 131 LEU A N 1
ATOM 967 C CA . LEU A 1 131 ? -6.801 10.734 -1.653 1 98.94 131 LEU A CA 1
ATOM 968 C C . LEU A 1 131 ? -6.871 12.18 -2.123 1 98.94 131 LEU A C 1
ATOM 970 O O . LEU A 1 131 ? -7.664 12.516 -3.01 1 98.94 131 LEU A O 1
ATOM 974 N N . TYR A 1 132 ? -6.102 13.016 -1.454 1 98.81 132 TYR A N 1
ATOM 975 C CA . TYR A 1 132 ? -6.02 14.406 -1.873 1 98.81 132 TYR A CA 1
ATOM 976 C C . TYR A 1 132 ? -5.227 14.547 -3.166 1 98.81 132 TYR A C 1
ATOM 978 O O . TYR A 1 132 ? -4.004 14.727 -3.135 1 98.81 132 TYR A O 1
ATOM 986 N N . ASN A 1 133 ? -5.887 14.484 -4.273 1 98.69 133 ASN A N 1
ATOM 987 C CA . ASN A 1 133 ? -5.301 14.453 -5.609 1 98.69 133 ASN A CA 1
ATOM 988 C C . ASN A 1 133 ? -4.91 15.852 -6.082 1 98.69 133 ASN A C 1
ATOM 990 O O . ASN A 1 133 ? -5.324 16.281 -7.156 1 98.69 133 ASN A O 1
ATOM 994 N N . LEU A 1 134 ? -4.082 16.469 -5.273 1 98.12 134 LEU A N 1
ATOM 995 C CA . LEU A 1 134 ? -3.596 17.828 -5.559 1 98.12 134 LEU A CA 1
ATOM 996 C C . LEU A 1 134 ? -2.883 17.875 -6.902 1 98.12 134 LEU A C 1
ATOM 998 O O . LEU A 1 134 ? -1.874 17.188 -7.102 1 98.12 134 LEU A O 1
ATOM 1002 N N . ASN A 1 135 ? -3.389 18.656 -7.875 1 97.5 135 ASN A N 1
ATOM 1003 C CA . ASN A 1 135 ? -2.809 18.844 -9.203 1 97.5 135 ASN A CA 1
ATOM 1004 C C . ASN A 1 135 ? -2.564 17.5 -9.891 1 97.5 135 ASN A C 1
ATOM 1006 O O . ASN A 1 135 ? -1.538 17.328 -10.547 1 97.5 135 ASN A O 1
ATOM 1010 N N . GLY A 1 136 ? -3.365 16.578 -9.695 1 98.25 136 GLY A N 1
ATOM 1011 C CA . GLY A 1 136 ? -3.32 15.305 -10.391 1 98.25 136 GLY A CA 1
ATOM 1012 C C . GLY A 1 136 ? -2.277 14.359 -9.828 1 98.25 136 GLY A C 1
ATOM 1013 O O . GLY A 1 136 ? -1.844 13.422 -10.508 1 98.25 136 GLY A O 1
ATOM 1014 N N . TYR A 1 137 ? -1.833 14.586 -8.562 1 98.56 137 TYR A N 1
ATOM 1015 C CA . TYR A 1 137 ? -0.753 13.805 -7.969 1 98.56 137 TYR A CA 1
ATOM 1016 C C . TYR A 1 137 ? -1.088 12.32 -7.977 1 98.56 137 TYR A C 1
ATOM 1018 O O . TYR A 1 137 ? -0.219 11.484 -8.227 1 98.56 137 TYR A O 1
ATOM 1026 N N . TYR A 1 138 ? -2.34 11.961 -7.719 1 98.88 138 TYR A N 1
ATOM 1027 C CA . TYR A 1 138 ? -2.74 10.57 -7.574 1 98.88 138 TYR A CA 1
ATOM 1028 C C . TYR A 1 138 ? -3.477 10.078 -8.812 1 98.88 138 TYR A C 1
ATOM 1030 O O . TYR A 1 138 ? -4.219 9.094 -8.758 1 98.88 138 TYR A O 1
ATOM 1038 N N . ASP A 1 139 ? -3.312 10.781 -9.969 1 98.88 139 ASP A N 1
ATOM 1039 C CA . ASP A 1 139 ? -3.961 10.344 -11.203 1 98.88 139 ASP A CA 1
ATOM 1040 C C . ASP A 1 139 ? -3.588 8.898 -11.531 1 98.88 139 ASP A C 1
ATOM 1042 O O . ASP A 1 139 ? -4.434 8.117 -11.977 1 98.88 139 ASP A O 1
ATOM 1046 N N . GLY A 1 140 ? -2.309 8.602 -11.367 1 98.88 140 GLY A N 1
ATOM 1047 C CA . GLY A 1 140 ? -1.848 7.25 -11.641 1 98.88 140 GLY A CA 1
ATOM 1048 C C . GLY A 1 140 ? -2.51 6.203 -10.766 1 98.88 140 GLY A C 1
ATOM 1049 O O . GLY A 1 140 ? -2.951 5.164 -11.258 1 98.88 140 GLY A O 1
ATOM 1050 N N . LEU A 1 141 ? -2.625 6.461 -9.445 1 98.88 141 LEU A N 1
ATOM 1051 C CA . LEU A 1 141 ? -3.271 5.531 -8.523 1 98.88 141 LEU A CA 1
ATOM 1052 C C . LEU A 1 141 ? -4.75 5.379 -8.859 1 98.88 141 LEU A C 1
ATOM 1054 O O . LEU A 1 141 ? -5.297 4.273 -8.797 1 98.88 141 LEU A O 1
ATOM 1058 N N . LYS A 1 142 ? -5.379 6.484 -9.195 1 98.88 142 LYS A N 1
ATOM 1059 C CA . LYS A 1 142 ? -6.781 6.465 -9.609 1 98.88 142 LYS A CA 1
ATOM 1060 C C . LYS A 1 142 ? -6.977 5.566 -10.828 1 98.88 142 LYS A C 1
ATOM 1062 O O . LYS A 1 142 ? -7.922 4.777 -10.875 1 98.88 142 LYS A O 1
ATOM 1067 N N . ALA A 1 143 ? -6.082 5.699 -11.75 1 98.81 143 ALA A N 1
ATOM 1068 C CA . ALA A 1 143 ? -6.137 4.879 -12.953 1 98.81 143 ALA A CA 1
ATOM 1069 C C . ALA A 1 143 ? -5.977 3.398 -12.617 1 98.81 143 ALA A C 1
ATOM 1071 O O . ALA A 1 143 ? -6.641 2.545 -13.211 1 98.81 143 ALA A O 1
ATOM 1072 N N . LEU A 1 144 ? -5.086 3.088 -11.703 1 98.81 144 LEU A N 1
ATOM 1073 C CA . LEU A 1 144 ? -4.887 1.698 -11.305 1 98.81 144 LEU A CA 1
ATOM 1074 C C . LEU A 1 144 ? -6.152 1.124 -10.688 1 98.81 144 LEU A C 1
ATOM 1076 O O . LEU A 1 144 ? -6.535 -0.01 -10.977 1 98.81 144 LEU A O 1
ATOM 1080 N N . LEU A 1 145 ? -6.793 1.893 -9.781 1 98.81 145 LEU A N 1
ATOM 1081 C CA . LEU A 1 145 ? -8.031 1.417 -9.164 1 98.81 145 LEU A CA 1
ATOM 1082 C C . LEU A 1 145 ? -9.102 1.16 -10.219 1 98.81 145 LEU A C 1
ATOM 1084 O O . LEU A 1 145 ? -9.828 0.172 -10.141 1 98.81 145 LEU A O 1
ATOM 1088 N N . GLY A 1 146 ? -9.18 2.084 -11.172 1 98.69 146 GLY A N 1
ATOM 1089 C CA . GLY A 1 146 ? -10.086 1.849 -12.289 1 98.69 146 GLY A CA 1
ATOM 1090 C C . GLY A 1 146 ? -9.758 0.589 -13.062 1 98.69 146 GLY A C 1
ATOM 1091 O O . GLY A 1 146 ? -10.656 -0.147 -13.477 1 98.69 146 GLY A O 1
ATOM 1092 N N . ARG A 1 147 ? -8.492 0.341 -13.312 1 98.5 147 ARG A N 1
ATOM 1093 C CA . ARG A 1 147 ? -8.023 -0.839 -14.031 1 98.5 147 ARG A CA 1
ATOM 1094 C C . ARG A 1 147 ? -8.406 -2.117 -13.297 1 98.5 147 ARG A C 1
ATOM 1096 O O . ARG A 1 147 ? -8.773 -3.115 -13.922 1 98.5 147 ARG A O 1
ATOM 1103 N N . MET A 1 148 ? -8.352 -2.123 -11.953 1 98.56 148 MET A N 1
ATOM 1104 C CA . MET A 1 148 ? -8.773 -3.27 -11.148 1 98.56 148 MET A CA 1
ATOM 1105 C C . MET A 1 148 ? -10.211 -3.662 -11.477 1 98.56 148 MET A C 1
ATOM 1107 O O . MET A 1 148 ? -10.508 -4.844 -11.648 1 98.56 148 MET A O 1
ATOM 1111 N N . ILE A 1 149 ? -11.055 -2.635 -11.531 1 98.38 149 ILE A N 1
ATOM 1112 C CA . ILE A 1 149 ? -12.469 -2.875 -11.805 1 98.38 149 ILE A CA 1
ATOM 1113 C C . ILE A 1 149 ? -12.633 -3.365 -13.242 1 98.38 149 ILE A C 1
ATOM 1115 O O . ILE A 1 149 ? -13.344 -4.348 -13.484 1 98.38 149 ILE A O 1
ATOM 1119 N N . GLU A 1 150 ? -11.961 -2.711 -14.164 1 98.19 150 GLU A N 1
ATOM 1120 C CA . GLU A 1 150 ? -12.039 -3.061 -15.578 1 98.19 150 GLU A CA 1
ATOM 1121 C C . GLU A 1 150 ? -11.656 -4.52 -15.812 1 98.19 150 GLU A C 1
ATOM 1123 O O . GLU A 1 150 ? -12.25 -5.199 -16.641 1 98.19 150 GLU A O 1
ATOM 1128 N N . LYS A 1 151 ? -10.672 -5.008 -15.062 1 97.94 151 LYS A N 1
ATOM 1129 C CA . LYS A 1 151 ? -10.133 -6.348 -15.281 1 97.94 151 LYS A CA 1
ATOM 1130 C C . LYS A 1 151 ? -10.82 -7.371 -14.383 1 97.94 151 LYS A C 1
ATOM 1132 O O . LYS A 1 151 ? -10.445 -8.539 -14.367 1 97.94 151 LYS A O 1
ATOM 1137 N N . GLY A 1 152 ? -11.859 -6.93 -13.633 1 97.56 152 GLY A N 1
ATOM 1138 C CA . GLY A 1 152 ? -12.633 -7.828 -12.789 1 97.56 152 GLY A CA 1
ATOM 1139 C C . GLY A 1 152 ? -11.891 -8.266 -11.539 1 97.56 152 GLY A C 1
ATOM 1140 O O . GLY A 1 152 ? -12.203 -9.305 -10.953 1 97.56 152 GLY A O 1
ATOM 1141 N N . LEU A 1 153 ? -10.875 -7.531 -11.148 1 97.94 153 LEU A N 1
ATOM 1142 C CA . LEU A 1 153 ? -10.086 -7.859 -9.961 1 97.94 153 LEU A CA 1
ATOM 1143 C C . LEU A 1 153 ? -10.531 -7.031 -8.766 1 97.94 153 LEU A C 1
ATOM 1145 O O . LEU A 1 153 ? -9.984 -7.18 -7.668 1 97.94 153 LEU A O 1
ATOM 1149 N N . SER A 1 154 ? -11.461 -6.164 -8.938 1 97.5 154 SER A N 1
ATOM 1150 C CA . SER A 1 154 ? -12.227 -5.391 -7.965 1 97.5 154 SER A CA 1
ATOM 1151 C C . SER A 1 154 ? -13.602 -5.02 -8.508 1 97.5 154 SER A C 1
ATOM 1153 O O . SER A 1 154 ? -14.031 -5.551 -9.531 1 97.5 154 SER A O 1
ATOM 1155 N N . SER A 1 155 ? -14.359 -4.316 -7.758 1 97.69 155 SER A N 1
ATOM 1156 C CA . SER A 1 155 ? -15.68 -3.848 -8.172 1 97.69 155 SER A CA 1
ATOM 1157 C C . SER A 1 155 ? -15.969 -2.457 -7.617 1 97.69 155 SER A C 1
ATOM 1159 O O . SER A 1 155 ? -15.32 -2.018 -6.664 1 97.69 155 SER A O 1
ATOM 1161 N N . PRO A 1 156 ? -16.906 -1.77 -8.273 1 97.62 156 PRO A N 1
ATOM 1162 C CA . PRO A 1 156 ? -17.297 -0.471 -7.719 1 97.62 156 PRO A CA 1
ATOM 1163 C C . PRO A 1 156 ? -17.734 -0.561 -6.262 1 97.62 156 PRO A C 1
ATOM 1165 O O . PRO A 1 156 ? -17.422 0.324 -5.461 1 97.62 156 PRO A O 1
ATOM 1168 N N . GLU A 1 157 ? -18.391 -1.633 -5.895 1 97.5 157 GLU A N 1
ATOM 1169 C CA . GLU A 1 157 ? -18.859 -1.821 -4.523 1 97.5 157 GLU A CA 1
ATOM 1170 C C . GLU A 1 157 ? -17.688 -1.926 -3.549 1 97.5 157 GLU A C 1
ATOM 1172 O O . GLU A 1 157 ? -17.719 -1.341 -2.465 1 97.5 157 GLU A O 1
ATOM 1177 N N . ARG A 1 158 ? -16.641 -2.617 -3.957 1 96.56 158 ARG A N 1
ATOM 1178 C CA . ARG A 1 158 ? -15.484 -2.836 -3.1 1 96.56 158 ARG A CA 1
ATOM 1179 C C . ARG A 1 158 ? -14.672 -1.557 -2.938 1 96.56 158 ARG A C 1
ATOM 1181 O O . ARG A 1 158 ? -13.867 -1.441 -2.016 1 96.56 158 ARG A O 1
ATOM 1188 N N . GLN A 1 159 ? -14.852 -0.607 -3.861 1 98.06 159 GLN A N 1
ATOM 1189 C CA . GLN A 1 159 ? -14.055 0.613 -3.793 1 98.06 159 GLN A CA 1
ATOM 1190 C C . GLN A 1 159 ? -14.898 1.795 -3.32 1 98.06 159 GLN A C 1
ATOM 1192 O O . GLN A 1 159 ? -14.453 2.943 -3.375 1 98.06 159 GLN A O 1
ATOM 1197 N N . GLN A 1 160 ? -16.125 1.333 -2.859 1 96.69 160 GLN A N 1
ATOM 1198 C CA . GLN A 1 160 ? -16.969 2.375 -2.262 1 96.69 160 GLN A CA 1
ATOM 1199 C C . GLN A 1 160 ? -16.312 2.951 -1.011 1 96.69 160 GLN A C 1
ATOM 1201 O O . GLN A 1 160 ? -15.758 2.209 -0.195 1 96.69 160 GLN A O 1
ATOM 1206 N N . GLY A 1 161 ? -16.25 4.227 -0.824 1 97.38 161 GLY A N 1
ATOM 1207 C CA . GLY A 1 161 ? -15.656 4.871 0.334 1 97.38 161 GLY A CA 1
ATOM 1208 C C . GLY A 1 161 ? -14.25 5.395 0.072 1 97.38 161 GLY A C 1
ATOM 1209 O O . GLY A 1 161 ? -13.648 6.031 0.938 1 97.38 161 GLY A O 1
ATOM 1210 N N . ILE A 1 162 ? -13.711 5.031 -1.135 1 98.75 162 ILE A N 1
ATOM 1211 C CA . ILE A 1 162 ? -12.422 5.566 -1.566 1 98.75 162 ILE A CA 1
ATOM 1212 C C . ILE A 1 162 ? -12.648 6.754 -2.498 1 98.75 162 ILE A C 1
ATOM 1214 O O . ILE A 1 162 ? -13.242 6.609 -3.57 1 98.75 162 ILE A O 1
ATOM 1218 N N . TYR A 1 163 ? -12.156 7.902 -2.111 1 98.75 163 TYR A N 1
ATOM 1219 C CA . TYR A 1 163 ? -12.445 9.125 -2.854 1 98.75 163 TYR A CA 1
ATOM 1220 C C . TYR A 1 163 ? -11.156 9.789 -3.334 1 98.75 163 TYR A C 1
ATOM 1222 O O . TYR A 1 163 ? -10.164 9.844 -2.602 1 98.75 163 TYR A O 1
ATOM 1230 N N . PHE A 1 164 ? -11.141 10.219 -4.559 1 98.81 164 PHE A N 1
ATOM 1231 C CA . PHE A 1 164 ? -10.109 11.102 -5.082 1 98.81 164 PHE A CA 1
ATOM 1232 C C . PHE A 1 164 ? -10.641 12.523 -5.219 1 98.81 164 PHE A C 1
ATOM 1234 O O . PHE A 1 164 ? -11.609 12.766 -5.941 1 98.81 164 PHE A O 1
ATOM 1241 N N . VAL A 1 165 ? -10.062 13.422 -4.504 1 98.62 165 VAL A N 1
ATOM 1242 C CA . VAL A 1 165 ? -10.578 14.789 -4.477 1 98.62 165 VAL A CA 1
ATOM 1243 C C . VAL A 1 165 ? -9.484 15.766 -4.879 1 98.62 165 VAL A C 1
ATOM 1245 O O . VAL A 1 165 ? -8.297 15.469 -4.73 1 98.62 165 VAL A O 1
ATOM 1248 N N . GLU A 1 166 ? -9.812 16.984 -5.289 1 97.88 166 GLU A N 1
ATOM 1249 C CA . GLU A 1 166 ? -8.836 17.875 -5.906 1 97.88 166 GLU A CA 1
ATOM 1250 C C . GLU A 1 166 ? -8.562 19.094 -5.023 1 97.88 166 GLU A C 1
ATOM 1252 O O . GLU A 1 166 ? -7.598 19.828 -5.242 1 97.88 166 GLU A O 1
ATOM 1257 N N . ASP A 1 167 ? -9.453 19.312 -4.035 1 97.62 167 ASP A N 1
ATOM 1258 C CA . ASP A 1 167 ? -9.25 20.469 -3.174 1 97.62 167 ASP A CA 1
ATOM 1259 C C . ASP A 1 167 ? -9.898 20.266 -1.808 1 97.62 167 ASP A C 1
ATOM 1261 O O . ASP A 1 167 ? -10.555 19.234 -1.575 1 97.62 167 ASP A O 1
ATOM 1265 N N . LEU A 1 168 ? -9.664 21.188 -0.935 1 98.44 168 LEU A N 1
ATOM 1266 C CA . LEU A 1 168 ? -10.109 21.109 0.451 1 98.44 168 LEU A CA 1
ATOM 1267 C C . LEU A 1 168 ? -11.633 21.125 0.529 1 98.44 168 LEU A C 1
ATOM 1269 O O . LEU A 1 168 ? -12.227 20.469 1.383 1 98.44 168 LEU A O 1
ATOM 1273 N N . GLU A 1 169 ? -12.312 21.859 -0.35 1 98.31 169 GLU A N 1
ATOM 1274 C CA . GLU A 1 169 ? -13.766 21.953 -0.32 1 98.31 169 GLU A CA 1
ATOM 1275 C C . GLU A 1 169 ? -14.414 20.594 -0.547 1 98.31 169 GLU A C 1
ATOM 1277 O O . GLU A 1 169 ? -15.414 20.25 0.09 1 98.31 169 GLU A O 1
ATOM 1282 N N . GLN A 1 170 ? -13.891 19.844 -1.421 1 98.44 170 GLN A N 1
ATOM 1283 C CA . GLN A 1 170 ? -14.406 18.5 -1.686 1 98.44 170 GLN A CA 1
ATOM 1284 C C . GLN A 1 170 ? -14.172 17.578 -0.493 1 98.44 170 GLN A C 1
ATOM 1286 O O . GLN A 1 170 ? -14.992 16.688 -0.216 1 98.44 170 GLN A O 1
ATOM 1291 N N . ILE A 1 171 ? -13.039 17.719 0.215 1 98.25 171 ILE A N 1
ATOM 1292 C CA . ILE A 1 171 ? -12.789 16.969 1.438 1 98.25 171 ILE A CA 1
ATOM 1293 C C . ILE A 1 171 ? -13.875 17.266 2.463 1 98.25 171 ILE A C 1
ATOM 1295 O O . ILE A 1 171 ? -14.469 16.344 3.037 1 98.25 171 ILE A O 1
ATOM 1299 N N . LYS A 1 172 ? -14.125 18.562 2.615 1 98.06 172 LYS A N 1
ATOM 1300 C CA . LYS A 1 172 ? -15.148 18.984 3.566 1 98.06 172 LYS A CA 1
ATOM 1301 C C . LYS A 1 172 ? -16.5 18.375 3.234 1 98.06 172 LYS A C 1
ATOM 1303 O O . LYS A 1 172 ? -17.203 17.891 4.125 1 98.06 172 LYS A O 1
ATOM 1308 N N . GLU A 1 173 ? -16.812 18.328 1.988 1 97.94 173 GLU A N 1
ATOM 1309 C CA . GLU A 1 173 ? -18.109 17.797 1.544 1 97.94 173 GLU A CA 1
ATOM 1310 C C . GLU A 1 173 ? -18.219 16.312 1.887 1 97.94 173 GLU A C 1
ATOM 1312 O O . GLU A 1 173 ? -19.266 15.867 2.387 1 97.94 173 GLU A O 1
ATOM 1317 N N . ILE A 1 174 ? -17.219 15.57 1.618 1 97.81 174 ILE A N 1
ATOM 1318 C CA . ILE A 1 174 ? -17.219 14.133 1.89 1 97.81 174 ILE A CA 1
ATOM 1319 C C . ILE A 1 174 ? -17.375 13.898 3.391 1 97.81 174 ILE A C 1
ATOM 1321 O O . ILE A 1 174 ? -18.172 13.062 3.818 1 97.81 174 ILE A O 1
ATOM 1325 N N . LEU A 1 175 ? -16.562 14.648 4.207 1 97.5 175 LEU A N 1
ATOM 1326 C CA . LEU A 1 175 ? -16.562 14.438 5.652 1 97.5 175 LEU A CA 1
ATOM 1327 C C . LEU A 1 175 ? -17.891 14.883 6.266 1 97.5 175 LEU A C 1
ATOM 1329 O O . LEU A 1 175 ? -18.359 14.281 7.234 1 97.5 175 LEU A O 1
ATOM 1333 N N . GLN A 1 176 ? -18.547 15.93 5.699 1 94.19 176 GLN A N 1
ATOM 1334 C CA . GLN A 1 176 ? -19.859 16.375 6.168 1 94.19 176 GLN A CA 1
ATOM 1335 C C . GLN A 1 176 ? -20.938 15.328 5.898 1 94.19 176 GLN A C 1
ATOM 1337 O O . GLN A 1 176 ? -21.859 15.148 6.695 1 94.19 176 GLN A O 1
ATOM 1342 N N . LYS A 1 177 ? -20.828 14.625 4.781 1 92 177 LYS A N 1
ATOM 1343 C CA . LYS A 1 177 ? -21.797 13.609 4.395 1 92 177 LYS A CA 1
ATOM 1344 C C . LYS A 1 177 ? -21.594 12.328 5.195 1 92 177 LYS A C 1
ATOM 1346 O O . LYS A 1 177 ? -22.547 11.555 5.379 1 92 177 LYS A O 1
ATOM 1351 N N . SER A 1 178 ? -20.375 12.172 5.664 1 90.19 178 SER A N 1
ATOM 1352 C CA . SER A 1 178 ? -20.031 10.914 6.316 1 90.19 178 SER A CA 1
ATOM 1353 C C . SER A 1 178 ? -20.375 10.945 7.801 1 90.19 178 SER A C 1
ATOM 1355 O O . SER A 1 178 ? -20.438 9.906 8.453 1 90.19 178 SER A O 1
ATOM 1357 N N . PHE A 1 179 ? -20.484 12.133 8.367 1 84.62 179 PHE A N 1
ATOM 1358 C CA . PHE A 1 179 ? -20.797 12.273 9.789 1 84.62 179 PHE A CA 1
ATOM 1359 C C . PHE A 1 179 ? -21.953 13.25 9.992 1 84.62 179 PHE A C 1
ATOM 1361 O O . PHE A 1 179 ? -22.219 14.094 9.141 1 84.62 179 PHE A O 1
ATOM 1368 N N . MET B 1 1 ? 15.383 -20.406 -4.766 1 96.25 1 MET B N 1
ATOM 1369 C CA . MET B 1 1 ? 15.008 -19.281 -3.902 1 96.25 1 MET B CA 1
ATOM 1370 C C . MET B 1 1 ? 13.508 -19.266 -3.658 1 96.25 1 MET B C 1
ATOM 1372 O O . MET B 1 1 ? 12.742 -19.891 -4.398 1 96.25 1 MET B O 1
ATOM 1376 N N . ASN B 1 2 ? 13.016 -18.547 -2.574 1 98.5 2 ASN B N 1
ATOM 1377 C CA . ASN B 1 2 ? 11.602 -18.328 -2.311 1 98.5 2 ASN B CA 1
ATOM 1378 C C . ASN B 1 2 ? 11.086 -17.062 -2.99 1 98.5 2 ASN B C 1
ATOM 1380 O O . ASN B 1 2 ? 11.516 -15.953 -2.652 1 98.5 2 ASN B O 1
ATOM 1384 N N . ILE B 1 3 ? 10.172 -17.266 -3.904 1 98.81 3 ILE B N 1
ATOM 1385 C CA . ILE B 1 3 ? 9.578 -16.156 -4.625 1 98.81 3 ILE B CA 1
ATOM 1386 C C . ILE B 1 3 ? 8.18 -15.867 -4.078 1 98.81 3 ILE B C 1
ATOM 1388 O O . ILE B 1 3 ? 7.273 -16.703 -4.211 1 98.81 3 ILE B O 1
ATOM 1392 N N . THR B 1 4 ? 8.039 -14.727 -3.42 1 98.94 4 THR B N 1
ATOM 1393 C CA . THR B 1 4 ? 6.738 -14.305 -2.904 1 98.94 4 THR B CA 1
ATOM 1394 C C . THR B 1 4 ? 5.926 -13.602 -3.984 1 98.94 4 THR B C 1
ATOM 1396 O O . THR B 1 4 ? 6.402 -12.641 -4.598 1 98.94 4 THR B O 1
ATOM 1399 N N . VAL B 1 5 ? 4.754 -14.117 -4.23 1 98.94 5 VAL B N 1
ATOM 1400 C CA . VAL B 1 5 ? 3.9 -13.516 -5.25 1 98.94 5 VAL B CA 1
ATOM 1401 C C . VAL B 1 5 ? 2.596 -13.039 -4.613 1 98.94 5 VAL B C 1
ATOM 1403 O O . VAL B 1 5 ? 1.905 -13.812 -3.943 1 98.94 5 VAL B O 1
ATOM 1406 N N . TYR B 1 6 ? 2.301 -11.789 -4.805 1 98.75 6 TYR B N 1
ATOM 1407 C CA . TYR B 1 6 ? 1.025 -11.18 -4.438 1 98.75 6 TYR B CA 1
ATOM 1408 C C . TYR B 1 6 ? 0.101 -11.086 -5.648 1 98.75 6 TYR B C 1
ATOM 1410 O O . TYR B 1 6 ? 0.511 -10.625 -6.715 1 98.75 6 TYR B O 1
ATOM 1418 N N . LEU B 1 7 ? -1.11 -11.508 -5.469 1 98 7 LEU B N 1
ATOM 1419 C CA . LEU B 1 7 ? -2.027 -11.5 -6.602 1 98 7 LEU B CA 1
ATOM 1420 C C . LEU B 1 7 ? -3.475 -11.609 -6.133 1 98 7 LEU B C 1
ATOM 1422 O O . LEU B 1 7 ? -3.73 -11.875 -4.957 1 98 7 LEU B O 1
ATOM 1426 N N . GLY B 1 8 ? -4.355 -11.398 -7.059 1 92.75 8 GLY B N 1
ATOM 1427 C CA . GLY B 1 8 ? -5.77 -11.305 -6.742 1 92.75 8 GLY B CA 1
ATOM 1428 C C . GLY B 1 8 ? -6.383 -12.633 -6.352 1 92.75 8 GLY B C 1
ATOM 1429 O O . GLY B 1 8 ? -5.977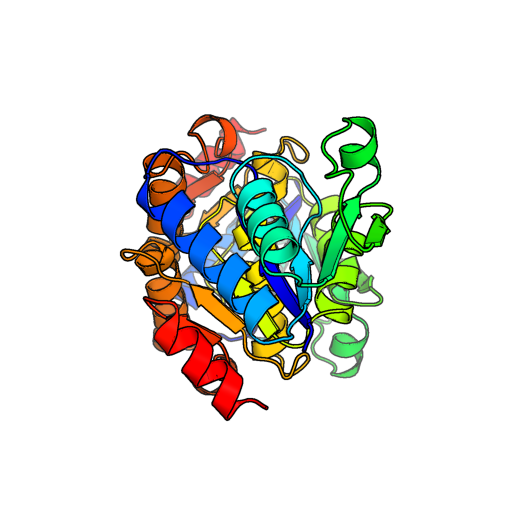 -13.688 -6.859 1 92.75 8 GLY B O 1
ATOM 1430 N N . ALA B 1 9 ? -7.434 -12.523 -5.516 1 89.5 9 ALA B N 1
ATOM 1431 C CA . ALA B 1 9 ? -8.203 -13.695 -5.125 1 89.5 9 ALA B CA 1
ATOM 1432 C C . ALA B 1 9 ? -9.234 -14.055 -6.195 1 89.5 9 ALA B C 1
ATOM 1434 O O . ALA B 1 9 ? -9.789 -15.156 -6.188 1 89.5 9 ALA B O 1
ATOM 1435 N N . ASN B 1 10 ? -9.445 -13.141 -7.113 1 92.81 10 ASN B N 1
ATOM 1436 C CA . ASN B 1 10 ? -10.359 -13.352 -8.234 1 92.81 10 ASN B CA 1
ATOM 1437 C C . ASN B 1 10 ? -9.594 -13.672 -9.516 1 92.81 10 ASN B C 1
ATOM 1439 O O . ASN B 1 10 ? -8.445 -13.273 -9.68 1 92.81 10 ASN B O 1
ATOM 1443 N N . GLU B 1 11 ? -10.328 -14.328 -10.453 1 94.75 11 GLU B N 1
ATOM 1444 C CA . GLU B 1 11 ? -9.695 -14.703 -11.711 1 94.75 11 GLU B CA 1
ATOM 1445 C C . GLU B 1 11 ? -9.625 -13.516 -12.664 1 94.75 11 GLU B C 1
ATOM 1447 O O . GLU B 1 11 ? -8.805 -13.5 -13.594 1 94.75 11 GLU B O 1
ATOM 1452 N N . GLY B 1 12 ? -10.391 -12.539 -12.359 1 95.81 12 GLY B N 1
ATOM 1453 C CA . GLY B 1 12 ? -10.531 -11.445 -13.312 1 95.81 12 GLY B CA 1
ATOM 1454 C C . GLY B 1 12 ? -11.328 -11.836 -14.547 1 95.81 12 GLY B C 1
ATOM 1455 O O . GLY B 1 12 ? -12.102 -12.789 -14.523 1 95.81 12 GLY B O 1
ATOM 1456 N N . ASN B 1 13 ? -11.312 -10.969 -15.57 1 96.62 13 ASN B N 1
ATOM 1457 C CA . ASN B 1 13 ? -12.117 -11.227 -16.766 1 96.62 13 ASN B CA 1
ATOM 1458 C C . ASN B 1 13 ? -11.258 -11.219 -18.016 1 96.62 13 ASN B C 1
ATOM 1460 O O . ASN B 1 13 ? -11.789 -11.188 -19.141 1 96.62 13 ASN B O 1
ATOM 1464 N N . ASP B 1 14 ? -9.961 -11.156 -17.906 1 95.06 14 ASP B N 1
ATOM 1465 C CA . ASP B 1 14 ? -9 -11.188 -19 1 95.06 14 ASP B CA 1
ATOM 1466 C C . ASP B 1 14 ? -8.281 -12.531 -19.062 1 95.06 14 ASP B C 1
ATOM 1468 O O . ASP B 1 14 ? -7.52 -12.875 -18.156 1 95.06 14 ASP B O 1
ATOM 1472 N N . PRO B 1 15 ? -8.461 -13.305 -20.109 1 96.06 15 PRO B N 1
ATOM 1473 C CA . PRO B 1 15 ? -7.82 -14.617 -20.219 1 96.06 15 PRO B CA 1
ATOM 1474 C C . PRO B 1 15 ? -6.301 -14.539 -20.141 1 96.06 15 PRO B C 1
ATOM 1476 O O . PRO B 1 15 ? -5.645 -15.5 -19.75 1 96.06 15 PRO B O 1
ATOM 1479 N N . ALA B 1 16 ? -5.797 -13.406 -20.469 1 97.38 16 ALA B N 1
ATOM 1480 C CA . ALA B 1 16 ? -4.348 -13.219 -20.422 1 97.38 16 ALA B CA 1
ATOM 1481 C C . ALA B 1 16 ? -3.828 -13.352 -19 1 97.38 16 ALA B C 1
ATOM 1483 O O . ALA B 1 16 ? -2.689 -13.766 -18.781 1 97.38 16 ALA B O 1
ATOM 1484 N N . LEU B 1 17 ? -4.652 -13.023 -18.031 1 97.94 17 LEU B N 1
ATOM 1485 C CA . LEU B 1 17 ? -4.258 -13.133 -16.625 1 97.94 17 LEU B CA 1
ATOM 1486 C C . LEU B 1 17 ? -3.984 -14.586 -16.25 1 97.94 17 LEU B C 1
ATOM 1488 O O . LEU B 1 17 ? -2.932 -14.898 -15.695 1 97.94 17 LEU B O 1
ATOM 1492 N N . LYS B 1 18 ? -4.898 -15.398 -16.594 1 97.38 18 LYS B N 1
ATOM 1493 C CA . LYS B 1 18 ? -4.762 -16.812 -16.266 1 97.38 18 LYS B CA 1
ATOM 1494 C C . LYS B 1 18 ? -3.545 -17.422 -16.953 1 97.38 18 LYS B C 1
ATOM 1496 O O . LYS B 1 18 ? -2.76 -18.141 -16.312 1 97.38 18 LYS B O 1
ATOM 1501 N N . GLN B 1 19 ? -3.395 -17.141 -18.188 1 98.12 19 GLN B N 1
ATOM 1502 C CA . GLN B 1 19 ? -2.279 -17.688 -18.953 1 98.12 19 GLN B CA 1
ATOM 1503 C C . GLN B 1 19 ? -0.941 -17.25 -18.359 1 98.12 19 GLN B C 1
ATOM 1505 O O . GLN B 1 19 ? -0.045 -18.062 -18.156 1 98.12 19 GLN B O 1
ATOM 1510 N N . ALA B 1 20 ? -0.83 -15.984 -18.078 1 98.5 20 ALA B N 1
ATOM 1511 C CA . ALA B 1 20 ? 0.425 -15.422 -17.594 1 98.5 20 ALA B CA 1
ATOM 1512 C C . ALA B 1 20 ? 0.769 -15.961 -16.219 1 98.5 20 ALA B C 1
ATOM 1514 O O . ALA B 1 20 ? 1.934 -16.25 -15.922 1 98.5 20 ALA B O 1
ATOM 1515 N N . VAL B 1 21 ? -0.233 -16.094 -15.344 1 98.56 21 VAL B N 1
ATOM 1516 C CA . VAL B 1 21 ? 0.046 -16.531 -13.977 1 98.56 21 VAL B CA 1
ATOM 1517 C C . VAL B 1 21 ? 0.422 -18.016 -13.977 1 98.56 21 VAL B C 1
ATOM 1519 O O . VAL B 1 21 ? 1.262 -18.438 -13.188 1 98.56 21 VAL B O 1
ATOM 1522 N N . GLN B 1 22 ? -0.189 -18.781 -14.875 1 98.62 22 GLN B N 1
ATOM 1523 C CA . GLN B 1 22 ? 0.181 -20.188 -15.016 1 98.62 22 GLN B CA 1
ATOM 1524 C C . GLN B 1 22 ? 1.614 -20.328 -15.516 1 98.62 22 GLN B C 1
ATOM 1526 O O . GLN B 1 22 ? 2.365 -21.172 -15.039 1 98.62 22 GLN B O 1
ATOM 1531 N N . GLU B 1 23 ? 1.943 -19.484 -16.453 1 98.81 23 GLU B N 1
ATOM 1532 C CA . GLU B 1 23 ? 3.311 -19.484 -16.953 1 98.81 23 GLU B CA 1
ATOM 1533 C C . GLU B 1 23 ? 4.309 -19.141 -15.859 1 98.81 23 GLU B C 1
ATOM 1535 O O . GLU B 1 23 ? 5.367 -19.766 -15.758 1 98.81 23 GLU B O 1
ATOM 1540 N N . LEU B 1 24 ? 4.016 -18.156 -15.094 1 98.75 24 LEU B N 1
ATOM 1541 C CA . LEU B 1 24 ? 4.867 -17.766 -13.977 1 98.75 24 LEU B CA 1
ATOM 1542 C C . LEU B 1 24 ? 5.031 -18.922 -12.992 1 98.75 24 LEU B C 1
ATOM 1544 O O . LEU B 1 24 ? 6.152 -19.25 -12.586 1 98.75 24 LEU B O 1
ATOM 1548 N N . GLY B 1 25 ? 3.893 -19.531 -12.594 1 98.81 25 GLY B N 1
ATOM 1549 C CA . GLY B 1 25 ? 3.936 -20.656 -11.68 1 98.81 25 GLY B CA 1
ATOM 1550 C C . GLY B 1 25 ? 4.758 -21.812 -12.211 1 98.81 25 GLY B C 1
ATOM 1551 O O . GLY B 1 25 ? 5.574 -22.391 -11.484 1 98.81 25 GLY B O 1
ATOM 1552 N N . ARG B 1 26 ? 4.504 -22.156 -13.484 1 98.81 26 ARG B N 1
ATOM 1553 C CA . ARG B 1 26 ? 5.254 -23.234 -14.109 1 98.81 26 ARG B CA 1
ATOM 1554 C C . ARG B 1 26 ? 6.754 -22.969 -14.07 1 98.81 26 ARG B C 1
ATOM 1556 O O . ARG B 1 26 ? 7.543 -23.844 -13.734 1 98.81 26 ARG B O 1
ATOM 1563 N N . TRP B 1 27 ? 7.133 -21.75 -14.391 1 98.81 27 TRP B N 1
ATOM 1564 C CA . TRP B 1 27 ? 8.547 -21.406 -14.391 1 98.81 27 TRP B CA 1
ATOM 1565 C C . TRP B 1 27 ? 9.133 -21.5 -12.984 1 98.81 27 TRP B C 1
ATOM 1567 O O . TRP B 1 27 ? 10.25 -22 -12.812 1 98.81 27 TRP B O 1
ATOM 1577 N N . ILE B 1 28 ? 8.414 -21.031 -11.953 1 98.69 28 ILE B N 1
ATOM 1578 C CA . ILE B 1 28 ? 8.898 -21.109 -10.578 1 98.69 28 ILE B CA 1
ATOM 1579 C C . ILE B 1 28 ? 9.203 -22.562 -10.219 1 98.69 28 ILE B C 1
ATOM 1581 O O . ILE B 1 28 ? 10.289 -22.859 -9.711 1 98.69 28 ILE B O 1
ATOM 1585 N N . GLY B 1 29 ? 8.328 -23.453 -10.547 1 98.38 29 GLY B N 1
ATOM 1586 C CA . GLY B 1 29 ? 8.516 -24.859 -10.242 1 98.38 29 GLY B CA 1
ATOM 1587 C C . GLY B 1 29 ? 9.656 -25.5 -11.016 1 98.38 29 GLY B C 1
ATOM 1588 O O . GLY B 1 29 ? 10.531 -26.141 -10.438 1 98.38 29 GLY B O 1
ATOM 1589 N N . GLU B 1 30 ? 9.688 -25.188 -12.312 1 98.38 30 GLU B N 1
ATOM 1590 C CA . GLU B 1 30 ? 10.656 -25.828 -13.203 1 98.38 30 GLU B CA 1
ATOM 1591 C C . GLU B 1 30 ? 12.07 -25.328 -12.93 1 98.38 30 GLU B C 1
ATOM 1593 O O . GLU B 1 30 ? 13.047 -26.031 -13.172 1 98.38 30 GLU B O 1
ATOM 1598 N N . SER B 1 31 ? 12.188 -24.172 -12.43 1 97.62 31 SER B N 1
ATOM 1599 C CA . SER B 1 31 ? 13.492 -23.562 -12.234 1 97.62 31 SER B CA 1
ATOM 1600 C C . SER B 1 31 ? 14.086 -23.922 -10.875 1 97.62 31 SER B C 1
ATOM 1602 O O . SER B 1 31 ? 15.148 -23.438 -10.5 1 97.62 31 SER B O 1
ATOM 1604 N N . GLY B 1 32 ? 13.359 -24.719 -10.102 1 97 32 GLY B N 1
ATOM 1605 C CA . GLY B 1 32 ? 13.852 -25.141 -8.797 1 97 32 GLY B CA 1
ATOM 1606 C C . GLY B 1 32 ? 13.609 -24.109 -7.711 1 97 32 GLY B C 1
ATOM 1607 O O . GLY B 1 32 ? 14.109 -24.25 -6.59 1 97 32 GLY B O 1
ATOM 1608 N N . ASN B 1 33 ? 12.852 -23.047 -8.008 1 98.19 33 ASN B N 1
ATOM 1609 C CA . ASN B 1 33 ? 12.422 -22.062 -7.02 1 98.19 33 ASN B CA 1
ATOM 1610 C C . ASN B 1 33 ? 11.164 -22.516 -6.293 1 98.19 33 ASN B C 1
ATOM 1612 O O . ASN B 1 33 ? 10.539 -23.516 -6.684 1 98.19 33 ASN B O 1
ATOM 1616 N N . ALA B 1 34 ? 10.867 -21.812 -5.219 1 98.75 34 ALA B N 1
ATOM 1617 C CA . ALA B 1 34 ? 9.656 -22.109 -4.449 1 98.75 34 ALA B CA 1
ATOM 1618 C C . ALA B 1 34 ? 8.727 -20.891 -4.43 1 98.75 34 ALA B C 1
ATOM 1620 O O . ALA B 1 34 ? 9.18 -19.75 -4.48 1 98.75 34 ALA B O 1
ATOM 1621 N N . LEU B 1 35 ? 7.461 -21.203 -4.383 1 98.81 35 LEU B N 1
ATOM 1622 C CA . LEU B 1 35 ? 6.438 -20.172 -4.316 1 98.81 35 LEU B CA 1
ATOM 1623 C C . LEU B 1 35 ? 6.027 -19.891 -2.873 1 98.81 35 LEU B C 1
ATOM 1625 O O . LEU B 1 35 ? 5.773 -20.828 -2.111 1 98.81 35 LEU B O 1
ATOM 1629 N N . VAL B 1 36 ? 5.98 -18.641 -2.479 1 98.88 36 VAL B N 1
ATOM 1630 C CA . VAL B 1 36 ? 5.297 -18.156 -1.287 1 98.88 36 VAL B CA 1
ATOM 1631 C C . VAL B 1 36 ? 4.125 -17.266 -1.691 1 98.88 36 VAL B C 1
ATOM 1633 O O . VAL B 1 36 ? 4.293 -16.328 -2.473 1 98.88 36 VAL B O 1
ATOM 1636 N N . TYR B 1 37 ? 2.904 -17.562 -1.237 1 98.38 37 TYR B N 1
ATOM 1637 C CA . TYR B 1 37 ? 1.747 -16.75 -1.617 1 98.38 37 TYR B CA 1
ATOM 1638 C C . TYR B 1 37 ? 0.676 -16.797 -0.534 1 98.38 37 TYR B C 1
ATOM 1640 O O . TYR B 1 37 ? 0.909 -17.312 0.559 1 98.38 37 TYR B O 1
ATOM 1648 N N . GLY B 1 38 ? -0.451 -16.297 -0.806 1 96.19 38 GLY B N 1
ATOM 1649 C CA . GLY B 1 38 ? -1.474 -16.094 0.209 1 96.19 38 GLY B CA 1
ATOM 1650 C C . GLY B 1 38 ? -2.236 -17.359 0.545 1 96.19 38 GLY B C 1
ATOM 1651 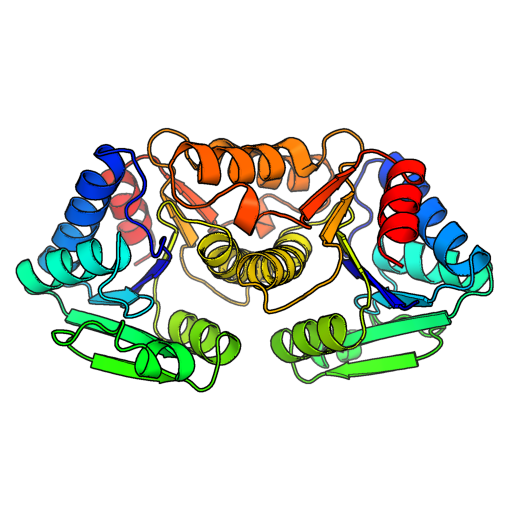O O . GLY B 1 38 ? -3.162 -17.344 1.359 1 96.19 38 GLY B O 1
ATOM 1652 N N . GLY B 1 39 ? -2.062 -18.391 -0.108 1 95.19 39 GLY B N 1
ATOM 1653 C CA . GLY B 1 39 ? -2.467 -19.719 0.342 1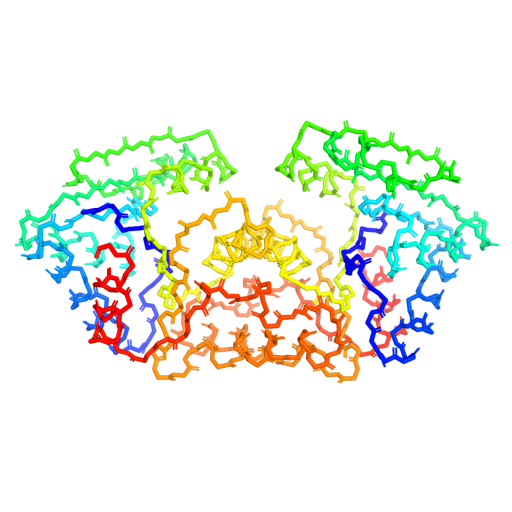 95.19 39 GLY B CA 1
ATOM 1654 C C . GLY B 1 39 ? -3.826 -20.125 -0.182 1 95.19 39 GLY B C 1
ATOM 1655 O O . GLY B 1 39 ? -4.254 -21.266 0.026 1 95.19 39 GLY B O 1
ATOM 1656 N N . SER B 1 40 ? -4.523 -19.25 -0.847 1 92.19 40 SER B N 1
ATOM 1657 C CA . SER B 1 40 ? -5.898 -19.547 -1.242 1 92.19 40 SER B CA 1
ATOM 1658 C C . SER B 1 40 ? -5.941 -20.422 -2.488 1 92.19 40 SER B C 1
ATOM 1660 O O . SER B 1 40 ? -5.043 -20.359 -3.33 1 92.19 40 SER B O 1
ATOM 1662 N N . ARG B 1 41 ? -7.031 -21.172 -2.574 1 92.62 41 ARG B N 1
ATOM 1663 C CA . ARG B 1 41 ? -7.281 -21.969 -3.775 1 92.62 41 ARG B CA 1
ATOM 1664 C C . ARG B 1 41 ? -8.062 -21.156 -4.809 1 92.62 41 ARG B C 1
ATOM 1666 O O . ARG B 1 41 ? -8.344 -21.656 -5.902 1 92.62 41 ARG B O 1
ATOM 1673 N N . CYS B 1 42 ? -8.383 -19.984 -4.473 1 91.25 42 CYS B N 1
ATOM 1674 C CA . CYS B 1 42 ? -9.336 -19.203 -5.27 1 91.25 42 CYS B CA 1
ATOM 1675 C C . CYS B 1 42 ? -8.609 -18.359 -6.305 1 91.25 42 CYS B C 1
ATOM 1677 O O . CYS B 1 42 ? -7.52 -17.844 -6.039 1 91.25 42 CYS B O 1
ATOM 1679 N N . GLY B 1 43 ? -9.219 -18.266 -7.488 1 93.88 43 GLY B N 1
ATOM 1680 C CA . GLY B 1 43 ? -8.828 -17.266 -8.477 1 93.88 43 GLY B CA 1
ATOM 1681 C C . GLY B 1 43 ? -7.41 -17.453 -8.977 1 93.88 43 GLY B C 1
ATOM 1682 O O . GLY B 1 43 ? -6.996 -18.578 -9.289 1 93.88 43 GLY B O 1
ATOM 1683 N N . LEU B 1 44 ? -6.73 -16.359 -9.133 1 97.31 44 LEU B N 1
ATOM 1684 C CA . LEU B 1 44 ? -5.359 -16.359 -9.633 1 97.31 44 LEU B CA 1
ATOM 1685 C C . LEU B 1 44 ? -4.418 -17.031 -8.633 1 97.31 44 LEU B C 1
ATOM 1687 O O . LEU B 1 44 ? -3.424 -17.641 -9.023 1 97.31 44 LEU B O 1
ATOM 1691 N N . MET B 1 45 ? -4.809 -16.922 -7.391 1 97.31 45 MET B N 1
ATOM 1692 C CA . MET B 1 45 ? -3.996 -17.547 -6.352 1 97.31 45 MET B CA 1
ATOM 1693 C C . MET B 1 45 ? -3.992 -19.062 -6.508 1 97.31 45 MET B C 1
ATOM 1695 O O . MET B 1 45 ? -2.941 -19.688 -6.41 1 97.31 45 MET B O 1
ATOM 1699 N N . GLY B 1 46 ? -5.152 -19.578 -6.742 1 96.62 46 GLY B N 1
ATOM 1700 C CA . GLY B 1 46 ? -5.211 -21 -6.996 1 96.62 46 GLY B CA 1
ATOM 1701 C C . GLY B 1 46 ? -4.434 -21.422 -8.234 1 96.62 46 GLY B C 1
ATOM 1702 O O . GLY B 1 46 ? -3.744 -22.438 -8.219 1 96.62 46 GLY B O 1
ATOM 1703 N N . GLU B 1 47 ? -4.504 -20.656 -9.266 1 97.44 47 GLU B N 1
ATOM 1704 C CA . GLU B 1 47 ? -3.867 -20.953 -10.547 1 97.44 47 GLU B CA 1
ATOM 1705 C C . GLU B 1 47 ? -2.35 -21.016 -10.398 1 97.44 47 GLU B C 1
ATOM 1707 O O . GLU B 1 47 ? -1.704 -21.906 -10.945 1 97.44 47 GLU B O 1
ATOM 1712 N N . ILE B 1 48 ? -1.755 -20.078 -9.688 1 98.56 48 ILE B N 1
ATOM 1713 C CA . ILE B 1 48 ? -0.3 -20.062 -9.586 1 98.56 48 ILE B CA 1
ATOM 1714 C C . ILE B 1 48 ? 0.17 -21.219 -8.719 1 98.56 48 ILE B C 1
ATOM 1716 O O . ILE B 1 48 ? 1.198 -21.844 -9 1 98.56 48 ILE B O 1
ATOM 1720 N N . ALA B 1 49 ? -0.571 -21.484 -7.621 1 98.31 49 ALA B N 1
ATOM 1721 C CA . ALA B 1 49 ? -0.206 -22.594 -6.746 1 98.31 49 ALA B CA 1
ATOM 1722 C C . ALA B 1 49 ? -0.232 -23.906 -7.5 1 98.31 49 ALA B C 1
ATOM 1724 O O . ALA B 1 49 ? 0.735 -24.672 -7.461 1 98.31 49 ALA B O 1
ATOM 1725 N N . GLU B 1 50 ? -1.285 -24.125 -8.242 1 98 50 GLU B N 1
ATOM 1726 C CA . GLU B 1 50 ? -1.453 -25.359 -8.992 1 98 50 GLU B CA 1
ATOM 1727 C C . GLU B 1 50 ? -0.375 -25.5 -10.062 1 98 50 GLU B C 1
ATOM 1729 O O . GLU B 1 50 ? 0.205 -26.578 -10.219 1 98 50 GLU B O 1
ATOM 1734 N N . SER B 1 51 ? -0.158 -24.438 -10.781 1 98.56 51 SER B N 1
ATOM 1735 C CA . SER B 1 51 ? 0.838 -24.469 -11.852 1 98.56 51 SER B CA 1
ATOM 1736 C C . SER B 1 51 ? 2.232 -24.75 -11.297 1 98.56 51 SER B C 1
ATOM 1738 O O . SER B 1 51 ? 3.014 -25.484 -11.898 1 98.56 51 SER B O 1
ATOM 1740 N N . THR B 1 52 ? 2.564 -24.141 -10.148 1 98.75 52 THR B N 1
ATOM 1741 C CA . THR B 1 52 ? 3.861 -24.359 -9.516 1 98.75 52 THR B CA 1
ATOM 1742 C C . THR B 1 52 ? 4.004 -25.797 -9.055 1 98.75 52 THR B C 1
ATOM 1744 O O . THR B 1 52 ? 5.02 -26.453 -9.32 1 98.75 52 THR B O 1
ATOM 1747 N N . LEU B 1 53 ? 2.984 -26.375 -8.398 1 98.5 53 LEU B N 1
ATOM 1748 C CA . LEU B 1 53 ? 2.986 -27.75 -7.895 1 98.5 53 LEU B CA 1
ATOM 1749 C C . LEU B 1 53 ? 3.094 -28.75 -9.039 1 98.5 53 LEU B C 1
ATOM 1751 O O . LEU B 1 53 ? 3.898 -29.672 -8.984 1 98.5 53 LEU B O 1
ATOM 1755 N N . ASN B 1 54 ? 2.314 -28.5 -10.078 1 98.12 54 ASN B N 1
ATOM 1756 C CA . ASN B 1 54 ? 2.301 -29.391 -11.227 1 98.12 54 ASN B CA 1
ATOM 1757 C C . ASN B 1 54 ? 3.654 -29.422 -11.93 1 98.12 54 ASN B C 1
ATOM 1759 O O . ASN B 1 54 ? 3.992 -30.406 -12.594 1 98.12 54 ASN B O 1
ATOM 1763 N N . ALA B 1 55 ? 4.426 -28.391 -11.781 1 98.5 55 ALA B N 1
ATOM 1764 C CA . ALA B 1 55 ? 5.754 -28.297 -12.383 1 98.5 55 ALA B CA 1
ATOM 1765 C C . ALA B 1 55 ? 6.816 -28.891 -11.461 1 98.5 55 ALA B C 1
ATOM 1767 O O . ALA B 1 55 ? 8.008 -28.844 -11.766 1 98.5 55 ALA B O 1
ATOM 1768 N N . GLY B 1 56 ? 6.352 -29.391 -10.273 1 97.75 56 GLY B N 1
ATOM 1769 C CA . GLY B 1 56 ? 7.254 -30.062 -9.359 1 97.75 56 GLY B CA 1
ATOM 1770 C C . GLY B 1 56 ? 7.848 -29.141 -8.312 1 97.75 56 GLY B C 1
ATOM 1771 O O . GLY B 1 56 ? 8.789 -29.516 -7.605 1 97.75 56 GLY B O 1
ATOM 1772 N N . GLY B 1 57 ? 7.312 -27.906 -8.234 1 98.19 57 GLY B N 1
ATOM 1773 C CA . GLY B 1 57 ? 7.844 -26.938 -7.293 1 98.19 57 GLY B CA 1
ATOM 1774 C C . GLY B 1 57 ? 7.219 -27.047 -5.914 1 98.19 57 GLY B C 1
ATOM 1775 O O . GLY B 1 57 ? 6.195 -27.703 -5.742 1 98.19 57 GLY B O 1
ATOM 1776 N N . GLU B 1 58 ? 7.844 -26.406 -4.941 1 98.69 58 GLU B N 1
ATOM 1777 C CA . GLU B 1 58 ? 7.316 -26.297 -3.584 1 98.69 58 GLU B CA 1
ATOM 1778 C C . GLU B 1 58 ? 6.469 -25.031 -3.428 1 98.69 58 GLU B C 1
ATOM 1780 O O . GLU B 1 58 ? 6.797 -23.984 -3.992 1 98.69 58 GLU B O 1
ATOM 1785 N N . VAL B 1 59 ? 5.383 -25.141 -2.672 1 98.69 59 VAL B N 1
ATOM 1786 C CA . VAL B 1 59 ? 4.473 -24.016 -2.473 1 98.69 59 VAL B CA 1
ATOM 1787 C C . VAL B 1 59 ? 4.176 -23.859 -0.984 1 98.69 59 VAL B C 1
ATOM 1789 O O . VAL B 1 59 ? 3.701 -24.781 -0.331 1 98.69 59 VAL B O 1
ATOM 1792 N N . THR B 1 60 ? 4.496 -22.688 -0.462 1 98.75 60 THR B N 1
ATOM 1793 C CA . THR B 1 60 ? 4.113 -22.297 0.891 1 98.75 60 THR B CA 1
ATOM 1794 C C . THR B 1 60 ? 3.012 -21.234 0.859 1 98.75 60 THR B C 1
ATOM 1796 O O . THR B 1 60 ? 3.191 -20.156 0.282 1 98.75 60 THR B O 1
ATOM 1799 N N . GLY B 1 61 ? 1.894 -21.609 1.422 1 98 61 GLY B N 1
ATOM 1800 C CA . GLY B 1 61 ? 0.822 -20.641 1.629 1 98 61 GLY B CA 1
ATOM 1801 C C . GLY B 1 61 ? 0.829 -20.031 3.016 1 98 61 GLY B C 1
ATOM 1802 O O . GLY B 1 61 ? 1.125 -20.719 4 1 98 61 GLY B O 1
ATOM 1803 N N . VAL B 1 62 ? 0.573 -18.75 3.078 1 97.75 62 VAL B N 1
ATOM 1804 C CA . VAL B 1 62 ? 0.404 -18.047 4.352 1 97.75 62 VAL B CA 1
ATOM 1805 C C . VAL B 1 62 ? -1.004 -17.469 4.441 1 97.75 62 VAL B C 1
ATOM 1807 O O . VAL B 1 62 ? -1.359 -16.578 3.676 1 97.75 62 VAL B O 1
ATOM 1810 N N . GLU B 1 63 ? -1.771 -18 5.348 1 94.75 63 GLU B N 1
ATOM 1811 C CA . GLU B 1 63 ? -3.176 -17.609 5.43 1 94.75 63 GLU B CA 1
ATOM 1812 C C . GLU B 1 63 ? -3.562 -17.234 6.855 1 94.75 63 GLU B C 1
ATOM 1814 O O . GLU B 1 63 ? -3.168 -17.906 7.812 1 94.75 63 GLU B O 1
ATOM 1819 N N . PRO B 1 64 ? -4.301 -16.078 6.93 1 91.25 64 PRO B N 1
ATOM 1820 C CA . PRO B 1 64 ? -4.801 -15.781 8.273 1 91.25 64 PRO B CA 1
ATOM 1821 C C . PRO B 1 64 ? -5.918 -16.734 8.711 1 91.25 64 PRO B C 1
ATOM 1823 O O . PRO B 1 64 ? -6.59 -17.328 7.863 1 91.25 64 PRO B O 1
ATOM 1826 N N . GLU B 1 65 ? -6.176 -16.812 9.953 1 89.62 65 GLU B N 1
ATOM 1827 C CA . GLU B 1 65 ? -7.133 -17.734 10.555 1 89.62 65 GLU B CA 1
ATOM 1828 C C . GLU B 1 65 ? -8.523 -17.562 9.961 1 89.62 65 GLU B C 1
ATOM 1830 O O . GLU B 1 65 ? -9.234 -18.531 9.703 1 89.62 65 GLU B O 1
ATOM 1835 N N . PHE B 1 66 ? -8.945 -16.328 9.75 1 82.19 66 PHE B N 1
ATOM 1836 C CA . PHE B 1 66 ? -10.305 -16.062 9.289 1 82.19 66 PHE B CA 1
ATOM 1837 C C . PHE B 1 66 ? -10.508 -16.609 7.883 1 82.19 66 PHE B C 1
ATOM 1839 O O . PHE B 1 66 ? -11.617 -17.016 7.527 1 82.19 66 PHE B O 1
ATOM 1846 N N . PHE B 1 67 ? -9.508 -16.719 7.07 1 76.19 67 PHE B N 1
ATOM 1847 C CA . PHE B 1 67 ? -9.617 -17.266 5.727 1 76.19 67 PHE B CA 1
ATOM 1848 C C . PHE B 1 67 ? -9.656 -18.797 5.77 1 76.19 67 PHE B C 1
ATOM 1850 O O . PHE B 1 67 ? -10.344 -19.422 4.969 1 76.19 67 PHE B O 1
ATOM 1857 N N . VAL B 1 68 ? -8.977 -19.344 6.707 1 76.44 68 VAL B N 1
ATOM 1858 C CA . VAL B 1 68 ? -8.969 -20.797 6.867 1 76.44 68 VAL B CA 1
ATOM 1859 C C . VAL B 1 68 ? -10.359 -21.281 7.27 1 76.44 68 VAL B C 1
ATOM 1861 O O . VAL B 1 68 ? -10.852 -22.281 6.75 1 76.44 68 VAL B O 1
ATOM 1864 N N . GLN B 1 69 ? -10.953 -20.5 8.055 1 74.62 69 GLN B N 1
ATOM 1865 C CA . GLN B 1 69 ? -12.289 -20.859 8.531 1 74.62 69 GLN B CA 1
ATOM 1866 C C . GLN B 1 69 ? -13.305 -20.828 7.391 1 74.62 69 GLN B C 1
ATOM 1868 O O . GLN B 1 69 ? -14.281 -21.578 7.406 1 74.62 69 GLN B O 1
ATOM 1873 N N . GLY B 1 70 ? -12.984 -20.125 6.391 1 74.81 70 GLY B N 1
ATOM 1874 C CA . GLY B 1 70 ? -13.852 -20.047 5.227 1 74.81 70 GLY B CA 1
ATOM 1875 C C . GLY B 1 70 ? -13.578 -21.141 4.203 1 74.81 70 GLY B C 1
ATOM 1876 O O . GLY B 1 70 ? -14.227 -21.188 3.158 1 74.81 70 GLY B O 1
ATOM 1877 N N . GLU B 1 71 ? -12.562 -21.984 4.621 1 74.25 71 GLU B N 1
ATOM 1878 C CA . GLU B 1 71 ? -12.188 -23.125 3.809 1 74.25 71 GLU B CA 1
ATOM 1879 C C . GLU B 1 71 ? -11.734 -22.703 2.416 1 74.25 71 GLU B C 1
ATOM 1881 O O . GLU B 1 71 ? -12.086 -23.328 1.419 1 74.25 71 GLU B O 1
ATOM 1886 N N . LEU B 1 72 ? -11 -21.672 2.371 1 79.12 72 LEU B N 1
ATOM 1887 C CA . LEU B 1 72 ? -10.555 -21.125 1.098 1 79.12 72 LEU B CA 1
ATOM 1888 C C . LEU B 1 72 ? -9.102 -21.516 0.819 1 79.12 72 LEU B C 1
ATOM 1890 O O . LEU B 1 72 ? -8.57 -21.219 -0.255 1 79.12 72 LEU B O 1
ATOM 1894 N N . GLN B 1 73 ? -8.617 -22.281 1.779 1 83.06 73 GLN B N 1
ATOM 1895 C CA . GLN B 1 73 ? -7.215 -22.641 1.626 1 83.06 73 GLN B CA 1
ATOM 1896 C C . GLN B 1 73 ? -7.047 -23.766 0.595 1 83.06 73 GLN B C 1
ATOM 1898 O O . GLN B 1 73 ? -7.914 -24.625 0.462 1 83.06 73 GLN B O 1
ATOM 1903 N N . HIS B 1 74 ? -5.895 -23.75 -0.069 1 84.94 74 HIS B N 1
ATOM 1904 C CA . HIS B 1 74 ? -5.496 -24.812 -0.98 1 84.94 74 HIS B CA 1
ATOM 1905 C C . HIS B 1 74 ? -5 -26.047 -0.214 1 84.94 74 HIS B C 1
ATOM 1907 O O . HIS B 1 74 ? -4.066 -25.938 0.587 1 84.94 74 HIS B O 1
ATOM 1913 N N . GLU B 1 75 ? -5.516 -27.219 -0.439 1 86.25 75 GLU B N 1
ATOM 1914 C CA . GLU B 1 75 ? -5.227 -28.422 0.342 1 86.25 75 GLU B CA 1
ATOM 1915 C C . GLU B 1 75 ? -3.99 -29.141 -0.191 1 86.25 75 GLU B C 1
ATOM 1917 O O . GLU B 1 75 ? -3.426 -30 0.487 1 86.25 75 GLU B O 1
ATOM 1922 N N . GLY B 1 76 ? -3.414 -28.766 -1.247 1 91.19 76 GLY B N 1
ATOM 1923 C CA . GLY B 1 76 ? -2.311 -29.484 -1.86 1 91.19 76 GLY B CA 1
ATOM 1924 C C . GLY B 1 76 ? -0.978 -28.781 -1.712 1 91.19 76 GLY B C 1
ATOM 1925 O O . GLY B 1 76 ? 0.007 -29.156 -2.352 1 91.19 76 GLY B O 1
ATOM 1926 N N . LEU B 1 77 ? -0.93 -27.844 -0.788 1 95.69 77 LEU B N 1
ATOM 1927 C CA . LEU B 1 77 ? 0.29 -27.047 -0.641 1 95.69 77 LEU B CA 1
ATOM 1928 C C . LEU B 1 77 ? 1.382 -27.875 0.044 1 95.69 77 LEU B C 1
ATOM 1930 O O . LEU B 1 77 ? 1.088 -28.766 0.833 1 95.69 77 LEU B O 1
ATOM 1934 N N . THR B 1 78 ? 2.604 -27.562 -0.284 1 97.56 78 THR B N 1
ATOM 1935 C CA . THR B 1 78 ? 3.73 -28.156 0.424 1 97.56 78 THR B CA 1
ATOM 1936 C C . THR B 1 78 ? 3.688 -27.797 1.907 1 97.56 78 THR B C 1
ATOM 1938 O O . THR B 1 78 ? 3.961 -28.656 2.762 1 97.56 78 THR B O 1
ATOM 1941 N N . GLU B 1 79 ? 3.416 -26.547 2.197 1 97.69 79 GLU B N 1
ATOM 1942 C CA . GLU B 1 79 ? 3.268 -26.031 3.559 1 97.69 79 GLU B CA 1
ATOM 1943 C C . GLU B 1 79 ? 2.209 -24.938 3.629 1 97.69 79 GLU B C 1
ATOM 1945 O O . GLU B 1 79 ? 2.121 -24.094 2.734 1 97.69 79 GLU B O 1
ATOM 1950 N N . LEU B 1 80 ? 1.433 -25.016 4.676 1 96.69 80 LEU B N 1
ATOM 1951 C CA . LEU B 1 80 ? 0.49 -23.953 4.984 1 96.69 80 LEU B CA 1
ATOM 1952 C C . LEU B 1 80 ? 0.774 -23.344 6.355 1 96.69 80 LEU B C 1
ATOM 1954 O O . LEU B 1 80 ? 0.75 -24.062 7.363 1 96.69 80 LEU B O 1
ATOM 1958 N N . ILE B 1 81 ? 1.075 -22.125 6.363 1 97.44 81 ILE B N 1
ATOM 1959 C CA . ILE B 1 81 ? 1.295 -21.406 7.609 1 97.44 81 ILE B CA 1
ATOM 1960 C C . ILE B 1 81 ? 0.069 -20.547 7.934 1 97.44 81 ILE B C 1
ATOM 1962 O O . ILE B 1 81 ? -0.347 -19.719 7.125 1 97.44 81 ILE B O 1
ATOM 1966 N N . VAL B 1 82 ? -0.512 -20.75 9.055 1 96.06 82 VAL B N 1
ATOM 1967 C CA . VAL B 1 82 ? -1.688 -20 9.484 1 96.06 82 VAL B CA 1
ATOM 1968 C C . VAL B 1 82 ? -1.268 -18.891 10.438 1 96.06 82 VAL B C 1
ATOM 1970 O O . VAL B 1 82 ? -0.552 -19.125 11.414 1 96.06 82 VAL B O 1
ATOM 1973 N N . THR B 1 83 ? -1.654 -17.672 10.109 1 96 83 THR B N 1
ATOM 1974 C CA . THR B 1 83 ? -1.326 -16.531 10.945 1 96 83 THR B CA 1
ATOM 1975 C C . THR B 1 83 ? -2.568 -16 11.664 1 96 83 THR B C 1
ATOM 1977 O O . THR B 1 83 ? -3.693 -16.359 11.305 1 96 83 THR B O 1
ATOM 1980 N N . LYS B 1 84 ? -2.391 -15.125 12.602 1 93.5 84 LYS B N 1
ATOM 1981 C CA . LYS B 1 84 ? -3.492 -14.602 13.398 1 93.5 84 LYS B CA 1
ATOM 1982 C C . LYS B 1 84 ? -4.324 -13.602 12.602 1 93.5 84 LYS B C 1
ATOM 1984 O O . LYS B 1 84 ? -5.543 -13.531 12.758 1 93.5 84 LYS B O 1
ATOM 1989 N N . ASP B 1 85 ? -3.658 -12.766 11.82 1 91.25 85 ASP B N 1
ATOM 1990 C CA . ASP B 1 85 ? -4.328 -11.695 11.086 1 91.25 85 ASP B CA 1
ATOM 1991 C C . ASP B 1 85 ? -3.547 -11.312 9.836 1 91.25 85 ASP B C 1
ATOM 1993 O O . ASP B 1 85 ? -2.537 -11.938 9.508 1 91.25 85 ASP B O 1
ATOM 1997 N N . MET B 1 86 ? -4.082 -10.312 9.164 1 91.19 86 MET B N 1
ATOM 1998 C CA . MET B 1 86 ? -3.494 -9.891 7.902 1 91.19 86 MET B CA 1
ATOM 1999 C C . MET B 1 86 ? -2.104 -9.297 8.117 1 91.19 86 MET B C 1
ATOM 2001 O O . MET B 1 86 ? -1.232 -9.422 7.254 1 91.19 86 MET B O 1
ATOM 2005 N N . THR B 1 87 ? -1.907 -8.641 9.273 1 92.31 87 THR B N 1
ATOM 2006 C CA . THR B 1 87 ? -0.619 -8.031 9.594 1 92.31 87 THR B CA 1
ATOM 2007 C C . THR B 1 87 ? 0.459 -9.102 9.734 1 92.31 87 THR B C 1
ATOM 2009 O O . THR B 1 87 ? 1.523 -9.008 9.125 1 92.31 87 THR B O 1
ATOM 2012 N N . GLU B 1 88 ? 0.192 -10.125 10.5 1 94.31 88 GLU B N 1
ATOM 2013 C CA . GLU B 1 88 ? 1.129 -11.234 10.656 1 94.31 88 GLU B CA 1
ATOM 2014 C C . GLU B 1 88 ? 1.349 -11.961 9.336 1 94.31 88 GLU B C 1
ATOM 2016 O O . GLU B 1 88 ? 2.455 -12.43 9.055 1 94.31 88 GLU B O 1
ATOM 2021 N N . ARG B 1 89 ? 0.304 -12.078 8.531 1 95.69 89 ARG B N 1
ATOM 2022 C CA . ARG B 1 89 ? 0.431 -12.695 7.215 1 95.69 89 ARG B CA 1
ATOM 2023 C C . ARG B 1 89 ? 1.454 -11.961 6.359 1 95.69 89 ARG B C 1
ATOM 2025 O O . ARG B 1 89 ? 2.367 -12.57 5.805 1 95.69 89 ARG B O 1
ATOM 2032 N N . LYS B 1 90 ? 1.312 -10.68 6.277 1 96.75 90 LYS B N 1
ATOM 2033 C CA . LYS B 1 90 ? 2.223 -9.883 5.457 1 96.75 90 LYS B CA 1
ATOM 2034 C C . LYS B 1 90 ? 3.656 -9.992 5.969 1 96.75 90 LYS B C 1
ATOM 2036 O O . LYS B 1 90 ? 4.59 -10.148 5.18 1 96.75 90 LYS B O 1
ATOM 2041 N N . THR B 1 91 ? 3.791 -9.938 7.27 1 96.12 91 THR B N 1
ATOM 2042 C CA . THR B 1 91 ? 5.109 -10.023 7.887 1 96.12 91 THR B CA 1
ATOM 2043 C C . THR B 1 91 ? 5.762 -11.375 7.578 1 96.12 91 THR B C 1
ATOM 2045 O O . THR B 1 91 ? 6.938 -11.43 7.211 1 96.12 91 THR B O 1
ATOM 2048 N N . LYS B 1 92 ? 5 -12.438 7.723 1 97.88 92 LYS B N 1
ATOM 2049 C CA . LYS B 1 92 ? 5.504 -13.789 7.48 1 97.88 92 LYS B CA 1
ATOM 2050 C C . LYS B 1 92 ? 5.887 -13.977 6.02 1 97.88 92 LYS B C 1
ATOM 2052 O O . LYS B 1 92 ? 6.926 -14.562 5.715 1 97.88 92 LYS B O 1
ATOM 2057 N N . MET B 1 93 ? 5.105 -13.453 5.113 1 98.5 93 MET B N 1
ATOM 2058 C CA . MET B 1 93 ? 5.371 -13.594 3.684 1 98.5 93 MET B CA 1
ATOM 2059 C C . MET B 1 93 ? 6.645 -12.852 3.291 1 98.5 93 MET B C 1
ATOM 2061 O O . MET B 1 93 ? 7.418 -13.336 2.461 1 98.5 93 MET B O 1
ATOM 2065 N N . ILE B 1 94 ? 6.871 -11.703 3.898 1 98.38 94 ILE B N 1
ATOM 2066 C CA . ILE B 1 94 ? 8.086 -10.953 3.629 1 98.38 94 ILE B CA 1
ATOM 2067 C C . ILE B 1 94 ? 9.297 -11.703 4.195 1 98.38 94 ILE B C 1
ATOM 2069 O O . ILE B 1 94 ? 10.336 -11.805 3.541 1 98.38 94 ILE B O 1
ATOM 2073 N N . ALA B 1 95 ? 9.117 -12.289 5.422 1 98 95 ALA B N 1
ATOM 2074 C CA . ALA B 1 95 ? 10.211 -12.992 6.086 1 98 95 ALA B CA 1
ATOM 2075 C C . ALA B 1 95 ? 10.648 -14.211 5.281 1 98 95 ALA B C 1
ATOM 2077 O O . ALA B 1 95 ? 11.82 -14.578 5.285 1 98 95 ALA B O 1
ATOM 2078 N N . LEU B 1 96 ? 9.75 -14.805 4.551 1 98.38 96 LEU B N 1
ATOM 2079 C CA . LEU B 1 96 ? 10.016 -16.047 3.822 1 98.38 96 LEU B CA 1
ATOM 2080 C C . LEU B 1 96 ? 10.609 -15.75 2.451 1 98.38 96 LEU B C 1
ATOM 2082 O O . LEU B 1 96 ? 11.25 -16.609 1.848 1 98.38 96 LEU B O 1
ATOM 2086 N N . GLY B 1 97 ? 10.414 -14.555 1.91 1 98.56 97 GLY B N 1
ATOM 2087 C CA . GLY B 1 97 ? 10.664 -14.273 0.505 1 98.56 97 GLY B CA 1
ATOM 2088 C C . GLY B 1 97 ? 12.078 -13.797 0.232 1 98.56 97 GLY B C 1
ATOM 2089 O O . GLY B 1 97 ? 12.648 -13.039 1.02 1 98.56 97 GLY B O 1
ATOM 2090 N N . ASP B 1 98 ? 12.641 -14.219 -0.863 1 98.38 98 ASP B N 1
ATOM 2091 C CA . ASP B 1 98 ? 13.906 -13.703 -1.376 1 98.38 98 ASP B CA 1
ATOM 2092 C C . ASP B 1 98 ? 13.68 -12.648 -2.455 1 98.38 98 ASP B C 1
ATOM 2094 O O . ASP B 1 98 ? 14.547 -11.82 -2.717 1 98.38 98 ASP B O 1
ATOM 2098 N N . ALA B 1 99 ? 12.555 -12.758 -3.125 1 98.75 99 ALA B N 1
ATOM 2099 C CA . ALA B 1 99 ? 12.078 -11.836 -4.16 1 98.75 99 ALA B CA 1
ATOM 2100 C C . ALA B 1 99 ? 10.562 -11.672 -4.094 1 98.75 99 ALA B C 1
ATOM 2102 O O . ALA B 1 99 ? 9.852 -12.57 -3.65 1 98.75 99 ALA B O 1
ATOM 2103 N N . PHE B 1 100 ? 10.094 -10.555 -4.543 1 98.94 100 PHE B N 1
ATOM 2104 C CA . PHE B 1 100 ? 8.68 -10.219 -4.398 1 98.94 100 PHE B CA 1
ATOM 2105 C C . PHE B 1 100 ? 8.094 -9.766 -5.73 1 98.94 100 PHE B C 1
ATOM 2107 O O . PHE B 1 100 ? 8.641 -8.875 -6.387 1 98.94 100 PHE B O 1
ATOM 2114 N N . ILE B 1 101 ? 7.02 -10.406 -6.109 1 98.94 101 ILE B N 1
ATOM 2115 C CA . ILE B 1 101 ? 6.348 -10.086 -7.363 1 98.94 101 ILE B CA 1
ATOM 2116 C C . ILE B 1 101 ? 4.891 -9.719 -7.094 1 98.94 101 ILE B C 1
ATOM 2118 O O . ILE B 1 101 ? 4.18 -10.453 -6.398 1 98.94 101 ILE B O 1
ATOM 2122 N N . ALA B 1 102 ? 4.496 -8.609 -7.574 1 98.94 102 ALA B N 1
ATOM 2123 C CA . ALA B 1 102 ? 3.066 -8.32 -7.645 1 98.94 102 ALA B CA 1
ATOM 2124 C C . ALA B 1 102 ? 2.506 -8.648 -9.023 1 98.94 102 ALA B C 1
ATOM 2126 O O . ALA B 1 102 ? 2.84 -7.992 -10.016 1 98.94 102 ALA B O 1
ATOM 2127 N N . PHE B 1 103 ? 1.757 -9.672 -9.094 1 98.88 103 PHE B N 1
ATOM 2128 C CA . PHE B 1 103 ? 0.911 -9.938 -10.25 1 98.88 103 PHE B CA 1
ATOM 2129 C C . PHE B 1 103 ? -0.379 -9.133 -10.18 1 98.88 103 PHE B C 1
ATOM 2131 O O . PHE B 1 103 ? -0.734 -8.609 -9.117 1 98.88 103 PHE B O 1
ATOM 2138 N N . PRO B 1 104 ? -1.073 -8.875 -11.328 1 98.5 104 PRO B N 1
ATOM 2139 C CA . PRO B 1 104 ? -2.311 -8.086 -11.289 1 98.5 104 PRO B CA 1
ATOM 2140 C C . PRO B 1 104 ? -3.262 -8.547 -10.18 1 98.5 104 PRO B C 1
ATOM 2142 O O . PRO B 1 104 ? -3.455 -9.75 -9.992 1 98.5 104 PRO B O 1
ATOM 2145 N N . GLY B 1 105 ? -3.844 -7.605 -9.445 1 98.12 105 GLY B N 1
ATOM 2146 C CA . GLY B 1 105 ? -4.75 -7.855 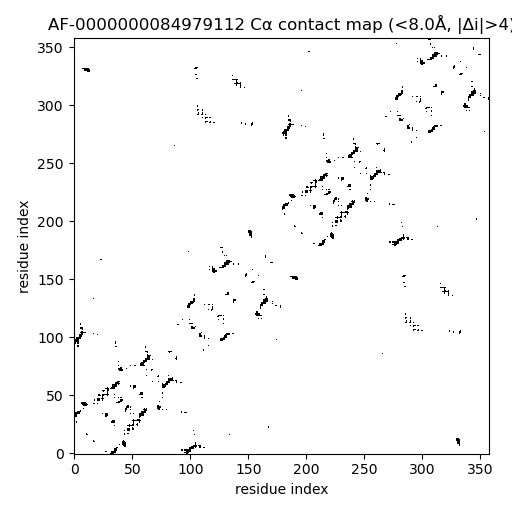-8.336 1 98.12 105 GLY B CA 1
ATOM 2147 C C . GLY B 1 105 ? -5.531 -6.625 -7.918 1 98.12 105 GLY B C 1
ATOM 2148 O O . GLY B 1 105 ? -5.637 -5.66 -8.68 1 98.12 105 GLY B O 1
ATOM 2149 N N . GLY B 1 106 ? -6.203 -6.738 -6.777 1 97.75 106 GLY B N 1
AT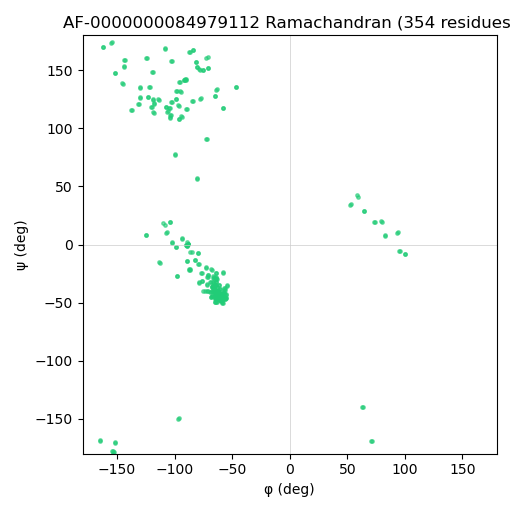OM 2150 C CA . GLY B 1 106 ? -6.996 -5.637 -6.258 1 97.75 106 GLY B CA 1
ATOM 2151 C C . GLY B 1 106 ? -6.266 -4.805 -5.223 1 97.75 106 GLY B C 1
ATOM 2152 O O . GLY B 1 106 ? -5.035 -4.711 -5.254 1 97.75 106 GLY B O 1
ATOM 2153 N N . THR B 1 107 ? -7.027 -4.242 -4.297 1 97.88 107 THR B N 1
ATOM 2154 C CA . THR B 1 107 ? -6.461 -3.354 -3.285 1 97.88 107 THR B CA 1
ATOM 2155 C C . THR B 1 107 ? -5.629 -4.141 -2.277 1 97.88 107 THR B C 1
ATOM 2157 O O . THR B 1 107 ? -4.668 -3.615 -1.715 1 97.88 107 THR B O 1
ATOM 2160 N N . GLY B 1 108 ? -5.957 -5.391 -2.072 1 96.69 108 GLY B N 1
ATOM 2161 C CA . GLY B 1 108 ? -5.133 -6.227 -1.216 1 96.69 108 GLY B CA 1
ATOM 2162 C C . GLY B 1 108 ? -3.732 -6.438 -1.761 1 96.69 108 GLY B C 1
ATOM 2163 O O . GLY B 1 108 ? -2.75 -6.332 -1.023 1 96.69 108 GLY B O 1
ATOM 2164 N N . THR B 1 109 ? -3.65 -6.719 -3.035 1 98.38 109 THR B N 1
ATOM 2165 C CA . THR B 1 109 ? -2.361 -6.875 -3.699 1 98.38 109 THR B CA 1
ATOM 2166 C C . THR B 1 109 ? -1.561 -5.578 -3.641 1 98.38 109 THR B C 1
ATOM 2168 O O . THR B 1 109 ? -0.364 -5.594 -3.346 1 98.38 109 THR B O 1
ATOM 2171 N N . LEU B 1 110 ? -2.26 -4.496 -3.861 1 98.69 110 LEU B N 1
ATOM 2172 C CA . LEU B 1 110 ? -1.616 -3.189 -3.771 1 98.69 110 LEU B CA 1
ATOM 2173 C C . LEU B 1 110 ? -1.051 -2.957 -2.375 1 98.69 110 LEU B C 1
ATOM 2175 O O . LEU B 1 110 ? 0.078 -2.482 -2.229 1 98.69 110 LEU B O 1
ATOM 2179 N N . GLU B 1 111 ? -1.839 -3.244 -1.385 1 98.19 111 GLU B N 1
ATOM 2180 C CA . GLU B 1 111 ? -1.39 -3.092 -0.004 1 98.19 111 GLU B CA 1
ATOM 2181 C C . GLU B 1 111 ? -0.121 -3.9 0.255 1 98.19 111 GLU B C 1
ATOM 2183 O O . GLU B 1 111 ? 0.847 -3.383 0.817 1 98.19 111 GLU B O 1
ATOM 2188 N N . GLU B 1 112 ? -0.095 -5.141 -0.167 1 98.31 112 GLU B N 1
ATOM 2189 C CA . GLU B 1 112 ? 1.023 -6.043 0.087 1 98.31 112 GLU B CA 1
ATOM 2190 C C . GLU B 1 112 ? 2.295 -5.555 -0.604 1 98.31 112 GLU B C 1
ATOM 2192 O O . GLU B 1 112 ? 3.344 -5.434 0.031 1 98.31 112 GLU B O 1
ATOM 2197 N N . ILE B 1 113 ? 2.182 -5.168 -1.868 1 98.81 113 ILE B N 1
ATOM 2198 C CA . ILE B 1 113 ? 3.391 -4.809 -2.602 1 98.81 113 ILE B CA 1
ATOM 2199 C C . ILE B 1 113 ? 3.867 -3.424 -2.166 1 98.81 113 ILE B C 1
ATOM 2201 O O . ILE B 1 113 ? 5.07 -3.148 -2.158 1 98.81 113 ILE B O 1
ATOM 2205 N N . ALA B 1 114 ? 2.908 -2.545 -1.793 1 98.69 114 ALA B N 1
ATOM 2206 C CA . ALA B 1 114 ? 3.295 -1.221 -1.313 1 98.69 114 ALA B CA 1
ATOM 2207 C C . ALA B 1 114 ? 4.156 -1.321 -0.057 1 98.69 114 ALA B C 1
ATOM 2209 O O . ALA B 1 114 ? 5.062 -0.512 0.148 1 98.69 114 ALA B O 1
ATOM 2210 N N . GLU B 1 115 ? 3.86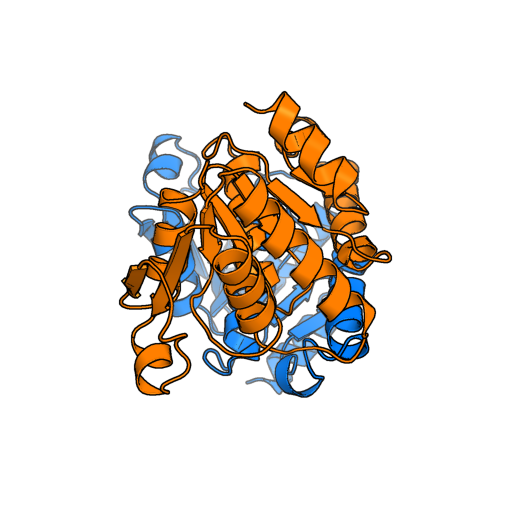5 -2.311 0.782 1 98.12 115 GLU B N 1
ATOM 2211 C CA . GLU B 1 115 ? 4.707 -2.516 1.958 1 98.12 115 GLU B CA 1
ATOM 2212 C C . GLU B 1 115 ? 6.125 -2.908 1.56 1 98.12 115 GLU B C 1
ATOM 2214 O O . GLU B 1 115 ? 7.098 -2.41 2.133 1 98.12 115 GLU B O 1
ATOM 2219 N N . VAL B 1 116 ? 6.262 -3.732 0.613 1 98.56 116 VAL B N 1
ATOM 2220 C CA . VAL B 1 116 ? 7.574 -4.141 0.12 1 98.56 116 VAL B CA 1
ATOM 2221 C C . VAL B 1 116 ? 8.297 -2.936 -0.477 1 98.56 116 VAL B C 1
ATOM 2223 O O . VAL B 1 116 ? 9.477 -2.703 -0.187 1 98.56 116 VAL B O 1
ATOM 2226 N N . MET B 1 117 ? 7.57 -2.164 -1.266 1 98.5 117 MET B N 1
ATOM 2227 C CA . MET B 1 117 ? 8.164 -0.975 -1.872 1 98.5 117 MET B CA 1
ATOM 2228 C C . MET B 1 117 ? 8.688 -0.024 -0.804 1 98.5 117 MET B C 1
ATOM 2230 O O . MET B 1 117 ? 9.781 0.529 -0.944 1 98.5 117 MET B O 1
ATOM 2234 N N . SER B 1 118 ? 7.84 0.157 0.196 1 97 118 SER B N 1
ATOM 2235 C CA . SER B 1 118 ? 8.242 1.04 1.285 1 97 118 SER B CA 1
ATOM 2236 C C . SER B 1 118 ? 9.508 0.529 1.975 1 97 118 SER B C 1
ATOM 2238 O O . SER B 1 118 ? 10.438 1.297 2.227 1 97 118 SER B O 1
ATOM 2240 N N . LYS B 1 119 ? 9.594 -0.748 2.244 1 96.75 119 LYS B N 1
ATOM 2241 C CA . LYS B 1 119 ? 10.742 -1.345 2.908 1 96.75 119 LYS B CA 1
ATOM 2242 C C . LYS B 1 119 ? 11.992 -1.251 2.031 1 96.75 119 LYS B C 1
ATOM 2244 O O . LYS B 1 119 ? 13.094 -1.016 2.533 1 96.75 119 LYS B O 1
ATOM 2249 N N . VAL B 1 120 ? 11.812 -1.438 0.753 1 97.12 120 VAL B N 1
ATOM 2250 C CA . VAL B 1 120 ? 12.922 -1.304 -0.187 1 97.12 120 VAL B CA 1
ATOM 2251 C C . VAL B 1 120 ? 13.414 0.141 -0.205 1 97.12 120 VAL B C 1
ATOM 2253 O O . VAL B 1 120 ? 14.617 0.395 -0.124 1 97.12 120 VAL B O 1
ATOM 2256 N N . SER B 1 121 ? 12.484 1.087 -0.235 1 95.81 121 SER B N 1
ATOM 2257 C CA . SER B 1 121 ? 12.812 2.508 -0.293 1 95.81 121 SER B CA 1
ATOM 2258 C C . SER B 1 121 ? 13.555 2.957 0.962 1 95.81 121 SER B C 1
ATOM 2260 O O . SER B 1 121 ? 14.414 3.836 0.9 1 95.81 121 SER B O 1
ATOM 2262 N N . LEU B 1 122 ? 13.219 2.328 2.086 1 90.81 122 LEU B N 1
ATOM 2263 C CA . LEU B 1 122 ? 13.828 2.684 3.361 1 90.81 122 LEU B CA 1
ATOM 2264 C C . LEU B 1 122 ? 15.086 1.854 3.613 1 90.81 122 LEU B C 1
ATOM 2266 O O . LEU B 1 122 ? 15.719 1.982 4.664 1 90.81 122 LEU B O 1
ATOM 2270 N N . ARG B 1 123 ? 15.453 0.949 2.699 1 93.06 123 ARG B N 1
ATOM 2271 C CA . ARG B 1 123 ? 16.609 0.056 2.775 1 93.06 123 ARG B CA 1
ATOM 2272 C C . ARG B 1 123 ? 16.469 -0.924 3.936 1 93.06 123 ARG B C 1
ATOM 2274 O O . ARG B 1 123 ? 17.453 -1.308 4.559 1 93.06 123 ARG B O 1
ATOM 2281 N N . HIS B 1 124 ? 15.203 -1.264 4.305 1 92.62 124 HIS B N 1
ATOM 2282 C CA . HIS B 1 124 ? 14.914 -2.281 5.309 1 92.62 124 HIS B CA 1
ATOM 2283 C C . HIS B 1 124 ? 14.797 -3.664 4.676 1 92.62 124 HIS B C 1
ATOM 2285 O O . HIS B 1 124 ? 14.82 -4.68 5.375 1 92.62 124 HIS B O 1
ATOM 2291 N N . LEU B 1 125 ? 14.688 -3.693 3.391 1 95.81 125 LEU B N 1
ATOM 2292 C CA . LEU B 1 125 ? 14.609 -4.918 2.604 1 95.81 125 LEU B CA 1
ATOM 2293 C C . LEU B 1 125 ? 15.469 -4.812 1.349 1 95.81 125 LEU B C 1
ATOM 2295 O O . LEU B 1 125 ? 15.266 -3.914 0.527 1 95.81 125 LEU B O 1
ATOM 2299 N N . ASP B 1 126 ? 16.484 -5.68 1.346 1 95.62 126 ASP B N 1
ATOM 2300 C CA . ASP B 1 126 ? 17.344 -5.75 0.165 1 95.62 126 ASP B CA 1
ATOM 2301 C C . ASP B 1 126 ? 16.953 -6.93 -0.724 1 95.62 126 ASP B C 1
ATOM 2303 O O . ASP B 1 126 ? 17.609 -7.973 -0.696 1 95.62 126 ASP B O 1
ATOM 2307 N N . ALA B 1 127 ? 15.93 -6.832 -1.476 1 97.56 127 ALA B N 1
ATOM 2308 C CA . ALA B 1 127 ? 15.359 -7.848 -2.361 1 97.56 127 ALA B CA 1
ATOM 2309 C C . ALA B 1 127 ? 14.641 -7.203 -3.539 1 97.56 127 ALA B C 1
ATOM 2311 O O . ALA B 1 127 ? 14.086 -6.109 -3.412 1 97.56 127 ALA B O 1
ATOM 2312 N N . PRO B 1 128 ? 14.648 -7.852 -4.699 1 98.38 128 PRO B N 1
ATOM 2313 C CA . PRO B 1 128 ? 13.93 -7.277 -5.84 1 98.38 128 PRO B CA 1
ATOM 2314 C C . PRO B 1 128 ? 12.422 -7.215 -5.613 1 98.38 128 PRO B C 1
ATOM 2316 O O . PRO B 1 128 ? 11.812 -8.203 -5.195 1 98.38 128 PRO B O 1
ATOM 2319 N N . CYS B 1 129 ? 11.898 -6.066 -5.805 1 98.81 129 CYS B N 1
ATOM 2320 C CA . CYS B 1 129 ? 10.469 -5.805 -5.82 1 98.81 129 CYS B CA 1
ATOM 2321 C C . CYS B 1 129 ? 9.961 -5.617 -7.246 1 98.81 129 CYS B C 1
ATOM 2323 O O . CYS B 1 129 ? 10.25 -4.602 -7.883 1 98.81 129 CYS B O 1
ATOM 2325 N N . ILE B 1 130 ? 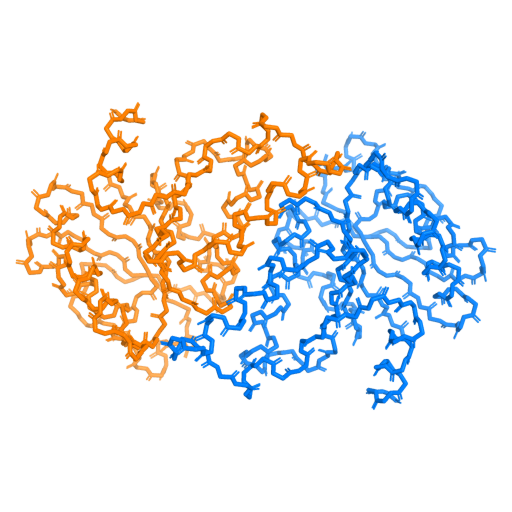9.211 -6.574 -7.715 1 98.88 130 ILE B N 1
ATOM 2326 C CA . ILE B 1 130 ? 8.898 -6.633 -9.141 1 98.88 130 ILE B CA 1
ATOM 2327 C C . ILE B 1 130 ? 7.391 -6.5 -9.336 1 98.88 130 ILE B C 1
ATOM 2329 O O . ILE B 1 130 ? 6.609 -7.262 -8.766 1 98.88 130 ILE B O 1
ATOM 2333 N N . LEU B 1 131 ? 6.961 -5.512 -10.07 1 98.94 131 LEU B N 1
ATOM 2334 C CA . LEU B 1 131 ? 5.59 -5.387 -10.539 1 98.94 131 LEU B CA 1
ATOM 2335 C C . LEU B 1 131 ? 5.441 -5.977 -11.938 1 98.94 131 LEU B C 1
ATOM 2337 O O . LEU B 1 131 ? 6.016 -5.457 -12.898 1 98.94 131 LEU B O 1
ATOM 2341 N N . TYR B 1 132 ? 4.734 -7.09 -11.992 1 98.81 132 TYR B N 1
ATOM 2342 C CA . TYR B 1 132 ? 4.453 -7.691 -13.289 1 98.81 132 TYR B CA 1
ATOM 2343 C C . TYR B 1 132 ? 3.416 -6.879 -14.055 1 98.81 132 TYR B C 1
ATOM 2345 O O . TYR B 1 132 ? 2.213 -7.133 -13.945 1 98.81 132 TYR B O 1
ATOM 2353 N N . ASN B 1 133 ? 3.863 -5.953 -14.836 1 98.69 133 ASN B N 1
ATOM 2354 C CA . ASN B 1 133 ? 3.037 -4.98 -15.547 1 98.69 133 ASN B CA 1
ATOM 2355 C C . ASN B 1 133 ? 2.438 -5.574 -16.812 1 98.69 133 ASN B C 1
ATOM 2357 O O . ASN B 1 133 ? 2.598 -5.016 -17.906 1 98.69 133 ASN B O 1
ATOM 2361 N N . LEU B 1 134 ? 1.717 -6.652 -16.609 1 98.12 134 LEU B N 1
ATOM 2362 C CA . LEU B 1 134 ? 1.067 -7.359 -17.703 1 98.12 134 LEU B CA 1
ATOM 2363 C C . LEU B 1 134 ? 0.112 -6.441 -18.469 1 98.12 134 LEU B C 1
ATOM 2365 O O . LEU B 1 134 ? -0.852 -5.934 -17.891 1 98.12 134 LEU B O 1
ATOM 2369 N N . ASN B 1 135 ? 0.359 -6.188 -19.781 1 97.56 135 ASN B N 1
ATOM 2370 C CA . ASN B 1 135 ? -0.474 -5.355 -20.641 1 97.56 135 ASN B CA 1
ATOM 2371 C C . ASN B 1 135 ? -0.728 -3.984 -20.031 1 97.56 135 ASN B C 1
ATOM 2373 O O . ASN B 1 135 ? -1.839 -3.457 -20.109 1 97.56 135 ASN B O 1
ATOM 2377 N N . GLY B 1 136 ? 0.178 -3.457 -19.344 1 98.25 136 GLY B N 1
ATOM 2378 C CA . GLY B 1 136 ? 0.113 -2.105 -18.812 1 98.25 136 GLY B CA 1
ATOM 2379 C C . GLY B 1 136 ? -0.717 -2.004 -17.547 1 98.25 136 GLY B C 1
ATOM 2380 O O . GLY B 1 136 ? -1.185 -0.92 -17.188 1 98.25 136 GLY B O 1
ATOM 2381 N N . TYR B 1 137 ? -0.941 -3.139 -16.844 1 98.56 137 TYR B N 1
ATOM 2382 C CA . TYR B 1 137 ? -1.813 -3.17 -15.672 1 98.56 137 TYR B CA 1
ATOM 2383 C C . TYR B 1 137 ? -1.356 -2.164 -14.625 1 98.56 137 TYR B C 1
ATOM 2385 O O . TYR B 1 137 ? -2.18 -1.502 -13.992 1 98.56 137 TYR B O 1
ATOM 2393 N N . TYR B 1 138 ? -0.05 -2.014 -14.438 1 98.88 138 TYR B N 1
ATOM 2394 C CA . TYR B 1 138 ? 0.495 -1.18 -13.375 1 98.88 138 TYR B CA 1
ATOM 2395 C C . TYR B 1 138 ? 1.021 0.139 -13.93 1 98.88 138 TYR B C 1
ATOM 2397 O O . TYR B 1 138 ? 1.843 0.803 -13.297 1 98.88 138 TYR B O 1
ATOM 2405 N N . ASP B 1 139 ? 0.579 0.538 -15.156 1 98.88 139 ASP B N 1
ATOM 2406 C CA . ASP B 1 139 ? 1.019 1.809 -15.727 1 98.88 139 ASP B CA 1
ATOM 2407 C C . ASP B 1 139 ? 0.719 2.967 -14.781 1 98.88 139 ASP B C 1
ATOM 2409 O O . ASP B 1 139 ? 1.533 3.881 -14.633 1 98.88 139 ASP B O 1
ATOM 2413 N N . GLY B 1 140 ? -0.477 2.928 -14.203 1 98.88 140 GLY B N 1
ATOM 2414 C CA . GLY B 1 140 ? -0.861 3.979 -13.273 1 98.88 140 GLY B CA 1
ATOM 2415 C C . GLY B 1 140 ? 0.046 4.062 -12.062 1 98.88 140 GLY B C 1
ATOM 2416 O O . GLY B 1 140 ? 0.478 5.152 -11.68 1 98.88 140 GLY B O 1
ATOM 2417 N N . LEU B 1 141 ? 0.393 2.906 -11.445 1 98.88 141 LEU B N 1
ATOM 2418 C CA . LEU B 1 141 ? 1.282 2.879 -10.289 1 98.88 141 LEU B CA 1
ATOM 2419 C C . LEU B 1 141 ? 2.68 3.355 -10.664 1 98.88 141 LEU B C 1
ATOM 2421 O O . LEU B 1 141 ? 3.32 4.082 -9.906 1 98.88 141 LEU B O 1
ATOM 2425 N N . LYS B 1 142 ? 3.135 2.947 -11.828 1 98.88 142 LYS B N 1
ATOM 2426 C CA . LYS B 1 142 ? 4.426 3.396 -12.344 1 98.88 142 LYS B CA 1
ATOM 2427 C C . LYS B 1 142 ? 4.465 4.918 -12.477 1 98.88 142 LYS B C 1
ATOM 2429 O O . LYS B 1 142 ? 5.453 5.555 -12.102 1 98.88 142 LYS B O 1
ATOM 2434 N N . ALA B 1 143 ? 3.404 5.445 -12.984 1 98.81 143 ALA B N 1
ATOM 2435 C CA . ALA B 1 143 ? 3.299 6.895 -13.141 1 98.81 143 ALA B CA 1
ATOM 2436 C C . ALA B 1 143 ? 3.34 7.594 -11.781 1 98.81 143 ALA B C 1
ATOM 2438 O O . ALA B 1 143 ? 3.953 8.656 -11.641 1 98.81 143 ALA B O 1
ATOM 2439 N N . LEU B 1 144 ? 2.664 7.027 -10.812 1 98.81 144 LEU B N 1
ATOM 2440 C CA . LEU B 1 144 ? 2.67 7.621 -9.477 1 98.81 144 LEU B CA 1
ATOM 2441 C C . LEU B 1 144 ? 4.078 7.637 -8.891 1 98.81 144 LEU B C 1
ATOM 2443 O O . LEU B 1 144 ? 4.5 8.633 -8.297 1 98.81 144 LEU B O 1
ATOM 2447 N N . LEU B 1 145 ? 4.812 6.512 -9.023 1 98.81 145 LEU B N 1
ATOM 2448 C CA . LEU B 1 145 ? 6.18 6.465 -8.516 1 98.81 145 LEU B CA 1
ATOM 2449 C C . LEU B 1 145 ? 7.047 7.52 -9.195 1 98.81 145 LEU B C 1
ATOM 2451 O O . LEU B 1 145 ? 7.863 8.172 -8.539 1 98.81 145 LEU B O 1
ATOM 2455 N N . GLY B 1 146 ? 6.863 7.645 -10.5 1 98.69 146 GLY B N 1
ATOM 2456 C CA . GLY B 1 146 ? 7.555 8.719 -11.203 1 98.69 146 GLY B CA 1
ATOM 2457 C C . GLY B 1 146 ? 7.195 10.094 -10.68 1 98.69 146 GLY B C 1
ATOM 2458 O O . GLY B 1 146 ? 8.062 10.961 -10.555 1 98.69 146 GLY B O 1
ATOM 2459 N N . ARG B 1 147 ? 5.934 10.328 -10.414 1 98.5 147 ARG B N 1
ATOM 2460 C CA . ARG B 1 147 ? 5.438 11.602 -9.891 1 98.5 147 ARG B CA 1
ATOM 2461 C C . ARG B 1 147 ? 6.07 11.914 -8.539 1 98.5 147 ARG B C 1
ATOM 2463 O O . ARG B 1 147 ? 6.391 13.07 -8.25 1 98.5 147 ARG B O 1
ATOM 2470 N N . MET B 1 148 ? 6.27 10.898 -7.672 1 98.56 148 MET B N 1
ATOM 2471 C CA . MET B 1 148 ? 6.934 11.086 -6.387 1 98.56 148 MET B CA 1
ATOM 2472 C C . MET B 1 148 ? 8.312 11.711 -6.57 1 98.56 148 MET B C 1
ATOM 2474 O O . MET B 1 148 ? 8.68 12.641 -5.844 1 98.56 148 MET B O 1
ATOM 2478 N N . ILE B 1 149 ? 9.039 11.164 -7.535 1 98.31 149 ILE B N 1
ATOM 2479 C CA . ILE B 1 149 ? 10.383 11.648 -7.797 1 98.31 149 ILE B CA 1
ATOM 2480 C C . ILE B 1 149 ? 10.32 13.062 -8.367 1 98.31 149 ILE B C 1
ATOM 2482 O O . ILE B 1 149 ? 11.055 13.953 -7.922 1 98.31 149 ILE B O 1
ATOM 2486 N N . GLU B 1 150 ? 9.43 13.266 -9.312 1 98.19 150 GLU B N 1
ATOM 2487 C CA . GLU B 1 150 ? 9.273 14.57 -9.953 1 98.19 150 GLU B CA 1
ATOM 2488 C C . GLU B 1 150 ? 8.977 15.656 -8.93 1 98.19 150 GLU B C 1
ATOM 2490 O O . GLU B 1 150 ? 9.461 16.781 -9.062 1 98.19 150 GLU B O 1
ATOM 2495 N N . LYS B 1 151 ? 8.195 15.328 -7.91 1 97.94 151 LYS B N 1
ATOM 2496 C CA . LYS B 1 151 ? 7.746 16.328 -6.938 1 97.94 151 LYS B CA 1
ATOM 2497 C C . LYS B 1 151 ? 8.68 16.375 -5.734 1 97.94 151 LYS B C 1
ATOM 2499 O O . LYS B 1 151 ? 8.414 17.094 -4.77 1 97.94 151 LYS B O 1
ATOM 2504 N N . GLY B 1 152 ? 9.797 15.609 -5.777 1 97.5 152 GLY B N 1
ATOM 2505 C CA . GLY B 1 152 ? 10.789 15.625 -4.719 1 97.5 152 GLY B CA 1
ATOM 2506 C C . GLY B 1 152 ? 10.344 14.906 -3.463 1 97.5 152 GLY B C 1
ATOM 2507 O O . GLY B 1 152 ? 10.844 15.172 -2.371 1 97.5 152 GLY B O 1
ATOM 2508 N N . LEU B 1 153 ? 9.359 14.047 -3.576 1 97.94 153 LEU B N 1
ATOM 2509 C CA . LEU B 1 153 ? 8.836 13.305 -2.434 1 97.94 153 LEU B CA 1
ATOM 2510 C C . LEU B 1 153 ? 9.43 11.898 -2.385 1 97.94 153 LEU B C 1
ATOM 2512 O O . LEU B 1 153 ? 9.117 11.117 -1.482 1 97.94 153 LEU B O 1
ATOM 2516 N N . SER B 1 154 ? 10.242 11.547 -3.328 1 97.5 154 SER B N 1
ATOM 2517 C CA . SER B 1 154 ? 11.102 10.375 -3.441 1 97.5 154 SER B CA 1
ATOM 2518 C C . SER B 1 154 ? 12.312 10.664 -4.328 1 97.5 154 SER B C 1
ATOM 2520 O O . SER B 1 154 ? 12.578 11.82 -4.664 1 97.5 154 SER B O 1
ATOM 2522 N N . SER B 1 155 ? 13.141 9.719 -4.516 1 97.62 155 SER B N 1
ATOM 2523 C CA . SER B 1 155 ? 14.305 9.836 -5.383 1 97.62 155 SER B CA 1
ATOM 2524 C C . SER B 1 155 ? 14.57 8.531 -6.137 1 97.62 155 SER B C 1
ATOM 2526 O O . SER B 1 155 ? 14.078 7.473 -5.742 1 97.62 155 SER B O 1
ATOM 2528 N N . PRO B 1 156 ? 15.305 8.664 -7.262 1 97.62 156 PRO B N 1
ATOM 2529 C CA . PRO B 1 156 ? 15.672 7.43 -7.965 1 97.62 156 PRO B CA 1
ATOM 2530 C C . PRO B 1 156 ? 16.391 6.426 -7.062 1 97.62 156 PRO B C 1
ATOM 2532 O O . PRO B 1 156 ? 16.156 5.223 -7.164 1 97.62 156 PRO B O 1
ATOM 2535 N N . GLU B 1 157 ? 17.188 6.91 -6.141 1 97.44 157 GLU B N 1
ATOM 2536 C CA . GLU B 1 157 ? 17.922 6.043 -5.227 1 97.44 157 GLU B CA 1
ATOM 2537 C C . GLU B 1 157 ? 16.969 5.273 -4.309 1 97.44 157 GLU B C 1
ATOM 2539 O O . GLU B 1 157 ? 17.156 4.078 -4.07 1 97.44 157 GLU B O 1
ATOM 2544 N N . ARG B 1 158 ? 15.938 5.941 -3.852 1 96.56 158 ARG B N 1
ATOM 2545 C CA . ARG B 1 158 ? 14.992 5.336 -2.922 1 96.56 158 ARG B CA 1
ATOM 2546 C C . ARG B 1 158 ? 14.109 4.312 -3.629 1 96.56 158 ARG B C 1
ATOM 2548 O O . ARG B 1 158 ? 13.469 3.482 -2.979 1 96.56 158 ARG B O 1
ATOM 2555 N N . GLN B 1 159 ? 14.031 4.395 -4.953 1 98 159 GLN B N 1
ATOM 2556 C CA . GLN B 1 159 ? 13.156 3.477 -5.68 1 98 159 GLN B CA 1
ATOM 2557 C C . GLN B 1 159 ? 13.969 2.428 -6.43 1 98 159 GLN B C 1
ATOM 2559 O O . GLN B 1 159 ? 13.422 1.682 -7.246 1 98 159 GLN B O 1
ATOM 2564 N N . GLN B 1 160 ? 15.297 2.502 -6.023 1 96.56 160 GLN B N 1
ATOM 2565 C CA . GLN B 1 160 ? 16.141 1.451 -6.59 1 96.56 160 GLN B CA 1
ATOM 2566 C C . GLN B 1 160 ? 15.688 0.073 -6.113 1 96.56 160 GLN B C 1
ATOM 2568 O O . GLN B 1 160 ? 15.367 -0.109 -4.934 1 96.56 160 GLN B O 1
ATOM 2573 N N . GLY B 1 161 ? 15.555 -0.912 -6.941 1 97.31 161 GLY B N 1
ATOM 2574 C CA . GLY B 1 161 ? 15.141 -2.26 -6.586 1 97.31 161 GLY B CA 1
ATOM 2575 C C . GLY B 1 161 ? 13.672 -2.531 -6.875 1 97.31 161 GLY B C 1
ATOM 2576 O O . GLY B 1 161 ? 13.195 -3.654 -6.695 1 97.31 161 GLY B O 1
ATOM 2577 N N . ILE B 1 162 ? 12.938 -1.425 -7.254 1 98.69 162 ILE B N 1
ATOM 2578 C CA . ILE B 1 162 ? 11.555 -1.569 -7.684 1 98.69 162 ILE B CA 1
ATOM 2579 C C . ILE B 1 162 ? 11.492 -1.628 -9.211 1 98.69 162 ILE B C 1
ATOM 2581 O O . ILE B 1 162 ? 11.875 -0.674 -9.891 1 98.69 162 ILE B O 1
ATOM 2585 N N . TYR B 1 163 ? 10.992 -2.717 -9.727 1 98.75 163 TYR B N 1
ATOM 2586 C CA . TYR B 1 163 ? 11.023 -2.934 -11.172 1 98.75 163 TYR B CA 1
ATOM 2587 C C . TYR B 1 163 ? 9.617 -3.119 -11.727 1 98.75 163 TYR B C 1
ATOM 2589 O O . TYR B 1 163 ? 8.781 -3.789 -11.109 1 98.75 163 TYR B O 1
ATOM 2597 N N . PHE B 1 164 ? 9.328 -2.48 -12.812 1 98.81 164 PHE B N 1
ATOM 2598 C CA . PHE B 1 164 ? 8.141 -2.76 -13.617 1 98.81 164 PHE B CA 1
ATOM 2599 C C . PHE B 1 164 ? 8.508 -3.543 -14.867 1 98.81 164 PHE B C 1
ATOM 2601 O O . PHE B 1 164 ? 9.297 -3.074 -15.695 1 98.81 164 PHE B O 1
ATOM 2608 N N . VAL B 1 165 ? 7.996 -4.711 -14.984 1 98.62 165 VAL B N 1
ATOM 2609 C CA . VAL B 1 165 ? 8.383 -5.582 -16.094 1 98.62 165 VAL B CA 1
ATOM 2610 C C . VAL B 1 165 ? 7.145 -6.016 -16.859 1 98.62 165 VAL B C 1
ATOM 2612 O O . VAL B 1 165 ? 6.039 -6.043 -16.312 1 98.62 165 VAL B O 1
ATOM 2615 N N . GLU B 1 166 ? 7.273 -6.469 -18.109 1 97.88 166 GLU B N 1
ATOM 2616 C CA . GLU B 1 166 ? 6.125 -6.676 -18.984 1 97.88 166 GLU B CA 1
ATOM 2617 C C . GLU B 1 166 ? 5.918 -8.156 -19.281 1 97.88 166 GLU B C 1
ATOM 2619 O O . GLU B 1 166 ? 4.863 -8.555 -19.781 1 97.88 166 GLU B O 1
ATOM 2624 N N . ASP B 1 167 ? 6.957 -8.969 -19 1 97.62 167 ASP B N 1
ATOM 2625 C CA . ASP B 1 167 ? 6.816 -10.391 -19.297 1 97.62 167 ASP B CA 1
ATOM 2626 C C . ASP B 1 167 ? 7.73 -11.227 -18.391 1 97.62 167 ASP B C 1
ATOM 2628 O O . ASP B 1 167 ? 8.508 -10.68 -17.609 1 97.62 167 ASP B O 1
ATOM 2632 N N . LEU B 1 168 ? 7.586 -12.508 -18.5 1 98.44 168 LEU B N 1
ATOM 2633 C CA . LEU B 1 168 ? 8.297 -13.461 -17.656 1 98.44 168 LEU B CA 1
ATOM 2634 C C . LEU B 1 168 ? 9.797 -13.398 -17.906 1 98.44 168 LEU B C 1
ATOM 2636 O O . LEU B 1 168 ? 10.594 -13.555 -16.984 1 98.44 168 LEU B O 1
ATOM 2640 N N . GLU B 1 169 ? 10.227 -13.156 -19.141 1 98.31 169 GLU B N 1
ATOM 2641 C CA . GLU B 1 169 ? 11.648 -13.117 -19.469 1 98.31 169 GLU B CA 1
ATOM 2642 C C . GLU B 1 169 ? 12.359 -11.992 -18.719 1 98.31 169 GLU B C 1
ATOM 2644 O O . GLU B 1 169 ? 13.484 -12.172 -18.25 1 98.31 169 GLU B O 1
ATOM 2649 N N . GLN B 1 170 ? 11.742 -10.883 -18.594 1 98.5 170 GLN B N 1
ATOM 2650 C CA . GLN B 1 170 ? 12.312 -9.766 -17.859 1 98.5 170 GLN B CA 1
ATOM 2651 C C . GLN B 1 170 ? 12.398 -10.086 -16.359 1 98.5 170 GLN B C 1
ATOM 2653 O O . GLN B 1 170 ? 13.328 -9.648 -15.688 1 98.5 170 GLN B O 1
ATOM 2658 N N . ILE B 1 171 ? 11.414 -10.812 -15.812 1 98.25 171 ILE B N 1
ATOM 2659 C CA . ILE B 1 171 ? 11.469 -11.258 -14.43 1 98.25 171 ILE B CA 1
ATOM 2660 C C . ILE B 1 171 ? 12.703 -12.133 -14.219 1 98.25 171 ILE B C 1
ATOM 2662 O O . ILE B 1 171 ? 13.477 -11.914 -13.281 1 98.25 171 ILE B O 1
ATOM 2666 N N . LYS B 1 172 ? 12.859 -13.07 -15.133 1 98.06 172 LYS B N 1
ATOM 2667 C CA . LYS B 1 172 ? 14 -13.977 -15.055 1 98.06 172 LYS B CA 1
ATOM 2668 C C . LYS B 1 172 ? 15.312 -13.211 -15.055 1 98.06 172 LYS B C 1
ATOM 2670 O O . LYS B 1 172 ? 16.219 -13.508 -14.266 1 98.06 172 LYS B O 1
ATOM 2675 N N . GLU B 1 173 ? 15.398 -12.227 -15.883 1 97.88 173 GLU B N 1
ATOM 2676 C CA . GLU B 1 173 ? 16.609 -11.43 -16 1 97.88 173 GLU B CA 1
ATOM 2677 C C . GLU B 1 173 ? 16.938 -10.711 -14.695 1 97.88 173 GLU B C 1
ATOM 2679 O O . GLU B 1 173 ? 18.078 -10.703 -14.25 1 97.88 173 GLU B O 1
ATOM 2684 N N . ILE B 1 174 ? 15.953 -10.094 -14.117 1 97.81 174 ILE B N 1
ATOM 2685 C CA . ILE B 1 174 ? 16.141 -9.359 -12.867 1 97.81 174 ILE B CA 1
ATOM 2686 C C . ILE B 1 174 ? 16.594 -10.32 -11.766 1 97.81 174 ILE B C 1
ATOM 2688 O O . ILE B 1 174 ? 17.531 -10.023 -11.023 1 97.81 174 ILE B O 1
ATOM 2692 N N . LEU B 1 175 ? 15.898 -11.5 -11.664 1 97.56 175 LEU B N 1
ATOM 2693 C CA . LEU B 1 175 ? 16.203 -12.453 -10.594 1 97.56 175 LEU B CA 1
ATOM 2694 C C . LEU B 1 175 ? 17.562 -13.086 -10.797 1 97.56 175 LEU B C 1
ATOM 2696 O O . LEU B 1 175 ? 18.266 -13.375 -9.82 1 97.56 175 LEU B O 1
ATOM 2700 N N . GLN B 1 176 ? 18 -13.289 -12.062 1 94.19 176 GLN B N 1
ATOM 2701 C CA . GLN B 1 176 ? 19.328 -13.82 -12.352 1 94.19 176 GLN B CA 1
ATOM 2702 C C . GLN B 1 176 ? 20.422 -12.836 -11.945 1 94.19 176 GLN B C 1
ATOM 2704 O O . GLN B 1 176 ? 21.5 -13.242 -11.492 1 94.19 176 GLN B O 1
ATOM 2709 N N . LYS B 1 177 ? 20.172 -11.547 -12.102 1 92.12 177 LYS B N 1
ATOM 2710 C CA . LYS B 1 177 ? 21.141 -10.508 -11.773 1 92.12 177 LYS B CA 1
ATOM 2711 C C . LYS B 1 177 ? 21.219 -10.289 -10.266 1 92.12 177 LYS B C 1
ATOM 2713 O O . LYS B 1 177 ? 22.25 -9.852 -9.75 1 92.12 177 LYS B O 1
ATOM 2718 N N . SER B 1 178 ? 20.125 -10.648 -9.609 1 90.38 178 SER B N 1
ATOM 2719 C CA . SER B 1 178 ? 20.031 -10.352 -8.188 1 90.38 178 SER B CA 1
ATOM 2720 C C . SER B 1 178 ? 20.641 -11.469 -7.344 1 90.38 178 SER B C 1
ATOM 2722 O O . SER B 1 178 ? 20.938 -11.273 -6.16 1 90.38 178 SER B O 1
ATOM 2724 N N . PHE B 1 179 ? 20.766 -12.656 -7.891 1 84.75 179 PHE B N 1
ATOM 2725 C CA . PHE B 1 179 ? 21.312 -13.797 -7.168 1 84.75 179 PHE B CA 1
ATOM 2726 C C . PHE B 1 179 ? 22.391 -14.492 -7.992 1 84.75 179 PHE B C 1
ATOM 2728 O O . PHE B 1 179 ? 22.391 -14.398 -9.219 1 84.75 179 PHE B O 1
#

Foldseek 3Di:
DEEEEFAALAQDDDVVQLVQLLVLLLCCQQVAHEYEYQFFCGHSVVSSQVSNVVNRHAYEHEYEPVVVVVVRGDPPHNYYHYHPDPVVSLVVSLVRHQAYEYRYYDVSSVVSLVVVLQCQLVVVDDHAREYQCAVNRCVVVVVVVVVCCVVVVGHPSSRPRYYYDHHPVVVVVSVVVSD/DEEEEFAALAQDDDVVQLVQLLVLLLCCQQVAHEYEYQFFCGHSVVSSQVSNVVNVHAYEHEYEPVVVVVVRGDPPHNYYHYHPDPVVSLVVSLVRHQAYEYRYYDVSSVVSLVVVLQCQLVVVDDHAREYQCAVNRCVVVVVVVVVCCVVVVGHPSSRPRYYYDHHDVVVVVSVVVSD

Radius of gyration: 20.15 Å; Cα contacts (8 Å, |Δi|>4): 823; chains: 2; bounding box: 43×57×43 Å

Solvent-accessible surface area (backbone atoms only — not comparable to full-atom values): 17252 Å² total; per-residue (Å²): 94,33,38,20,46,37,47,13,64,42,57,40,74,46,71,65,51,55,54,52,40,30,50,50,16,29,49,38,10,63,70,66,22,27,43,32,35,61,30,35,46,39,38,46,38,20,42,26,51,50,27,14,45,75,40,70,20,50,33,36,18,38,29,26,47,74,50,49,75,68,65,40,52,45,88,82,50,73,37,77,44,76,26,84,35,70,68,52,26,54,52,52,49,56,72,63,32,58,31,39,34,33,43,75,32,26,50,59,27,48,22,58,48,27,46,51,48,25,30,28,38,69,67,76,36,95,45,50,35,33,35,48,22,52,92,54,58,41,49,22,49,52,47,29,56,50,44,17,36,75,37,43,33,45,42,73,76,38,48,49,55,60,42,79,34,65,50,69,68,54,50,50,51,54,55,53,74,73,96,94,32,38,21,46,37,47,13,66,43,57,40,72,44,73,64,52,56,54,50,40,30,50,51,15,28,48,36,9,64,69,68,21,28,44,32,34,61,31,36,45,41,37,44,38,20,42,26,53,50,27,14,46,76,41,69,20,50,34,36,20,38,28,26,48,75,49,51,74,66,65,41,54,44,87,81,50,74,38,77,46,76,26,84,35,70,69,53,25,54,52,51,50,56,72,63,33,59,31,38,35,35,43,74,32,25,49,59,26,48,23,56,47,27,45,51,49,24,32,29,39,69,67,76,38,95,46,51,36,33,36,48,22,52,92,55,56,43,49,21,49,52,47,29,56,51,44,17,37,75,37,42,32,44,43,73,76,36,47,49,56,60,42,81,34,66,51,69,68,54,50,50,52,53,54,55,73,72,96